Protein AF-0000000084599167 (afdb_homodimer)

InterPro domains:
  IPR000944 Transcription regulator Rrf2 [PF02082] (6-130)
  IPR000944 Transcription regulator Rrf2 [PS51197] (2-130)
  IPR000944 Transcription regulator Rrf2 [PTHR33221] (1-134)
  IPR000944 Transcription regulator Rrf2 [TIGR00738] (1-129)
  IPR030489 Transcription regulator Rrf2-type, conserved site [PS01332] (48-66)
  IPR036388 Winged helix-like DNA-binding domain superfamily [G3DSA:1.10.10.10] (1-138)
  IPR036390 Winged helix DNA-binding domain superfamily [SSF46785] (2-133)

pLDDT: mean 80.62, std 19.65, range [35.03, 98.12]

Organism: NCBI:txid1246626

Solvent-accessible surface area (backbone atoms only — not comparable to full-atom values): 15931 Å² total; per-residue (Å²): 85,51,57,52,68,68,44,49,51,45,52,49,51,51,49,52,31,55,75,42,62,92,44,67,43,40,66,66,58,52,22,64,59,67,70,44,56,62,70,60,46,50,55,45,50,50,49,38,35,74,70,54,53,28,40,80,42,82,68,95,84,31,26,35,30,57,55,58,64,40,74,74,41,44,46,29,59,54,46,65,70,59,44,72,52,63,47,48,64,50,65,42,86,80,37,68,35,42,39,49,93,56,36,40,56,59,54,49,51,49,53,13,42,50,38,22,43,54,50,29,55,74,34,27,48,38,67,47,42,68,62,39,71,56,32,49,48,29,44,46,48,46,42,48,51,54,50,69,73,93,86,50,58,52,69,66,46,49,51,46,51,52,50,52,50,52,31,53,74,40,62,91,45,69,43,41,66,67,58,52,22,64,58,69,71,44,57,61,72,60,47,50,54,45,51,50,50,38,35,75,72,55,54,28,38,79,44,81,69,96,84,30,26,33,30,56,56,57,62,40,74,74,40,44,47,28,59,54,47,64,70,60,43,72,51,63,48,47,62,51,65,41,86,80,38,69,34,43,39,47,94,56,36,41,57,58,54,50,52,49,52,13,43,49,39,21,42,56,50,30,57,75,34,27,47,39,68,46,41,67,62,38,70,56,32,50,48,28,44,46,48,46,40,48,51,55,50,68,73,96

Nearest PDB structures (foldseek):
  7b0c-assembly1_B  TM=8.783E-01  e=9.848E-09  Streptomyces coelicolor A3(2)
  4cic-assembly1_B  TM=8.647E-01  e=2.333E-07  Thermincola potens JR
  3lwf-assembly1_A  TM=8.367E-01  e=3.517E-07  Listeria innocua
  2y75-assembly1_E  TM=7.496E-01  e=1.224E-07  Bacillus subtilis
  3k69-assembly1_A-2  TM=7.276E-01  e=1.277E-06  Lactiplantibacillus plantarum

Sequence (300 aa):
MQLTIFTDTSLRTLMYLGIKENEIITLNEISTVYDVSINHLKKIAWELNKSGYIDSVNGRNGGYKLAQSPEYIQIGNIIRKYENLELVTCMKKDGFCALEPACKLKRALQEALDAYLNVLDQYTLSDLLTNQDELVEALFSDYKMKAIQHMQLTIFTDTSLRTLMYLGIKENEIITLNEISTVYDVSINHLKKIAWELNKSGYIDSVNGRNGGYKLAQSPEYIQIGNIIRKYENLELVTCMKKDGFCALEPACKLKRALQEALDAYLNVLDQYTLSDLLTNQDELVEALFSDYKMKAIQH

Radius of gyration: 23.62 Å; Cα contacts (8 Å, |Δi|>4): 418; chains: 2; bounding box: 31×70×45 Å

Foldseek 3Di:
DDFDPLLVLLLQVLLVLQLVQVAFDALVLSCLLVVHDSVSVVVSVVVCVVVQQWPWADDPRTHIHGSDHQQPAQSLVSCVVRPPPPPDPCPDDPNPPVCNVPPVVVVVSVVVVVVVSVVSRVDTSVNVCVVVVVVVCVSVVVVVVVVVVD/DDFDPLLVLLLQVLLVLQLVQVAFDALVLSCLLVVHDSVSSVVSVVVCVVVQQWDWADDPRTHIHGSDHQQPAQSLVSCVVRPPPPPDPCPDPPNPPVCNVPPVVVVVSVVVVVVVSVVSRVDTSVNVCVVVVVVVCVSVVVVVVVVVVD

Structure (mmCIF, N/CA/C/O backbone):
data_AF-0000000084599167-model_v1
#
loop_
_entity.id
_entity.type
_entity.pdbx_description
1 polymer 'HTH-type transcriptional regulator NsrR'
#
loop_
_atom_site.group_PDB
_atom_site.id
_atom_site.type_symbol
_atom_site.label_atom_id
_atom_site.label_alt_id
_atom_site.label_comp_id
_atom_site.label_asym_id
_atom_site.label_entity_id
_atom_site.label_seq_id
_atom_site.pdbx_PDB_ins_code
_atom_site.Cartn_x
_atom_site.Cartn_y
_atom_site.Cartn_z
_atom_site.occupancy
_atom_site.B_iso_or_equiv
_atom_site.auth_seq_id
_atom_site.auth_comp_id
_atom_site.auth_asym_id
_atom_site.auth_atom_id
_atom_site.pdbx_PDB_model_num
ATOM 1 N N . MET A 1 1 ? 1.032 2.287 -3.998 1 53.09 1 MET A N 1
ATOM 2 C CA . MET A 1 1 ? 0.172 2.047 -2.844 1 53.09 1 MET A CA 1
ATOM 3 C C . MET A 1 1 ? -0.509 3.336 -2.395 1 53.09 1 MET A C 1
ATOM 5 O O . MET A 1 1 ? 0.118 4.395 -2.361 1 53.09 1 MET A O 1
ATOM 9 N N . GLN A 1 2 ? -1.822 3.357 -2.588 1 66.56 2 GLN A N 1
ATOM 10 C CA . GLN A 1 2 ? -2.602 4.57 -2.361 1 66.56 2 GLN A CA 1
ATOM 11 C C . GLN A 1 2 ? -2.879 4.777 -0.875 1 66.56 2 GLN A C 1
ATOM 13 O O . GLN A 1 2 ? -3.246 3.834 -0.17 1 66.56 2 GLN A O 1
ATOM 18 N N . LEU A 1 3 ? -2.414 5.938 -0.383 1 79.69 3 LEU A N 1
ATOM 19 C CA . LEU A 1 3 ? -2.789 6.27 0.987 1 79.69 3 LEU A CA 1
ATOM 20 C C . LEU A 1 3 ? -4.301 6.402 1.12 1 79.69 3 LEU A C 1
ATOM 22 O O . LEU A 1 3 ? -4.984 6.766 0.158 1 79.69 3 LEU A O 1
ATOM 26 N N . THR A 1 4 ? -4.766 5.973 2.197 1 82.62 4 THR A N 1
ATOM 27 C CA . THR A 1 4 ? -6.16 6.289 2.479 1 82.62 4 THR A CA 1
ATOM 28 C C . THR A 1 4 ? -6.387 7.797 2.473 1 82.62 4 THR A C 1
ATOM 30 O O . THR A 1 4 ? -5.445 8.57 2.67 1 82.62 4 THR A O 1
ATOM 33 N N . ILE A 1 5 ? -7.57 8.227 2.258 1 83.81 5 ILE A N 1
ATOM 34 C CA . ILE A 1 5 ? -7.941 9.633 2.275 1 83.81 5 ILE A CA 1
ATOM 35 C C . ILE A 1 5 ? -7.609 10.242 3.637 1 83.81 5 ILE A C 1
ATOM 37 O O . ILE A 1 5 ? -7.125 11.367 3.719 1 83.81 5 ILE A O 1
ATOM 41 N N . PHE A 1 6 ? -7.82 9.469 4.652 1 88.56 6 PHE A N 1
ATOM 42 C CA . PHE A 1 6 ? -7.543 9.93 6.008 1 88.56 6 PHE A CA 1
ATOM 43 C C . PHE A 1 6 ? -6.062 10.25 6.18 1 88.56 6 PHE A C 1
ATOM 45 O O . PHE A 1 6 ? -5.707 11.32 6.68 1 88.56 6 PHE A O 1
ATOM 52 N N . THR A 1 7 ? -5.219 9.328 5.773 1 90.31 7 THR A N 1
ATOM 53 C CA . THR A 1 7 ? -3.781 9.516 5.922 1 90.31 7 THR A CA 1
ATOM 54 C C . THR A 1 7 ? -3.293 10.672 5.055 1 90.31 7 THR A C 1
ATOM 56 O O . THR A 1 7 ? -2.506 11.508 5.508 1 90.31 7 THR A O 1
ATOM 59 N N . ASP A 1 8 ? -3.773 10.734 3.867 1 86.19 8 ASP A N 1
ATOM 60 C CA . ASP A 1 8 ? -3.395 11.812 2.953 1 86.19 8 ASP A CA 1
ATOM 61 C C . ASP A 1 8 ? -3.807 13.172 3.506 1 86.19 8 ASP A C 1
ATOM 63 O O . ASP A 1 8 ? -2.994 14.094 3.561 1 86.19 8 ASP A O 1
ATOM 67 N N . THR A 1 9 ? -5.035 13.211 3.896 1 89.38 9 THR A N 1
ATOM 68 C CA . THR A 1 9 ? -5.555 14.469 4.418 1 89.38 9 THR A CA 1
ATOM 69 C C . THR A 1 9 ? -4.836 14.859 5.711 1 89.38 9 THR A C 1
ATOM 71 O O . THR A 1 9 ? -4.609 16.047 5.969 1 89.38 9 THR A O 1
ATOM 74 N N . SER A 1 10 ? -4.504 13.914 6.5 1 93.38 10 SER A N 1
ATOM 75 C CA . SER A 1 10 ? -3.746 14.18 7.719 1 93.38 10 SER A CA 1
ATOM 76 C C . SER A 1 10 ? -2.395 14.805 7.402 1 93.38 10 SER A C 1
ATOM 78 O O . SER A 1 10 ? -2.014 15.812 8.008 1 93.38 10 SER A O 1
ATOM 80 N N . LEU A 1 11 ? -1.742 14.227 6.453 1 92.06 11 LEU A N 1
ATOM 81 C CA . LEU A 1 11 ? -0.429 14.734 6.078 1 92.06 11 LEU A CA 1
ATOM 82 C C . LEU A 1 11 ? -0.541 16.141 5.48 1 92.06 11 LEU A C 1
ATOM 84 O O . LEU A 1 11 ? 0.251 17.016 5.809 1 92.06 11 LEU A O 1
ATOM 88 N N . ARG A 1 12 ? -1.474 16.344 4.707 1 87.81 12 ARG A N 1
ATOM 89 C CA . ARG A 1 12 ? -1.693 17.656 4.105 1 87.81 12 ARG A CA 1
ATOM 90 C C . ARG A 1 12 ? -2.047 18.688 5.168 1 87.81 12 ARG A C 1
ATOM 92 O O . ARG A 1 12 ? -1.618 19.844 5.082 1 87.81 12 ARG A O 1
ATOM 99 N N . THR A 1 13 ? -2.871 18.312 6.066 1 92 13 THR A N 1
ATOM 100 C CA . THR A 1 13 ? -3.213 19.188 7.18 1 92 13 THR A CA 1
ATOM 101 C C . THR A 1 13 ? -1.96 19.594 7.953 1 92 13 THR A C 1
ATOM 103 O O . THR A 1 13 ? -1.745 20.766 8.227 1 92 13 THR A O 1
ATOM 106 N N . LEU A 1 14 ? -1.153 18.656 8.25 1 94.31 14 LEU A N 1
ATOM 107 C CA . LEU A 1 14 ? 0.083 18.938 8.977 1 94.31 14 LEU A CA 1
ATOM 108 C C . LEU A 1 14 ? 1 19.828 8.156 1 94.31 14 LEU A C 1
ATOM 110 O O . LEU A 1 14 ? 1.648 20.734 8.703 1 94.31 14 LEU A O 1
ATOM 114 N N . MET A 1 15 ? 1.061 19.578 6.883 1 91.06 15 MET A N 1
ATOM 115 C CA . MET A 1 15 ? 1.881 20.406 6.004 1 91.06 15 MET A CA 1
ATOM 116 C C . MET A 1 15 ? 1.407 21.859 6.031 1 91.06 15 MET A C 1
ATOM 118 O O . MET A 1 15 ? 2.221 22.781 6.102 1 91.06 15 MET A O 1
ATOM 122 N N . TYR A 1 16 ? 0.109 22.016 5.957 1 89.25 16 TYR A N 1
ATOM 123 C CA . TYR A 1 16 ? -0.443 23.359 5.977 1 89.25 16 TYR A CA 1
ATOM 124 C C . TYR A 1 16 ? -0.104 24.062 7.285 1 89.25 16 TYR A C 1
ATOM 126 O O . TYR A 1 16 ? 0.317 25.219 7.281 1 89.25 16 TYR A O 1
ATOM 134 N N . LEU A 1 17 ? -0.297 23.375 8.344 1 93.19 17 LEU A N 1
ATOM 135 C CA . LEU A 1 17 ? 0.037 23.953 9.641 1 93.19 17 LEU A CA 1
ATOM 136 C C . LEU A 1 17 ? 1.528 24.266 9.734 1 93.19 17 LEU A C 1
ATOM 138 O O . LEU A 1 17 ? 1.927 25.234 10.375 1 93.19 17 LEU A O 1
ATOM 142 N N . GLY A 1 18 ? 2.316 23.438 9.172 1 91.88 18 GLY A N 1
ATOM 143 C CA . GLY A 1 18 ? 3.756 23.641 9.156 1 91.88 18 GLY A CA 1
ATOM 144 C C . GLY A 1 18 ? 4.172 24.875 8.359 1 91.88 18 GLY A C 1
ATOM 145 O O . GLY A 1 18 ? 5.125 25.562 8.734 1 91.88 18 GLY A O 1
ATOM 146 N N . ILE A 1 19 ? 3.555 25.078 7.27 1 86.56 19 ILE A N 1
ATOM 147 C CA . ILE A 1 19 ? 3.82 26.25 6.441 1 86.56 19 ILE A CA 1
ATOM 148 C C . ILE A 1 19 ? 3.473 27.516 7.215 1 86.56 19 ILE A C 1
ATOM 150 O O . ILE A 1 19 ? 4.195 28.516 7.141 1 86.56 19 ILE A O 1
ATOM 154 N N . LYS A 1 20 ? 2.336 27.406 8.016 1 87.31 20 LYS A N 1
ATOM 155 C CA . LYS A 1 20 ? 1.855 28.547 8.797 1 87.31 20 LYS A CA 1
ATOM 156 C C . LYS A 1 20 ? 2.234 28.391 10.266 1 87.31 20 LYS A C 1
ATOM 158 O O . LYS A 1 20 ? 1.396 28.578 11.156 1 87.31 20 LYS A O 1
ATOM 163 N N . GLU A 1 21 ? 3.422 28.016 10.594 1 84.31 21 GLU A N 1
ATOM 164 C CA . GLU A 1 21 ? 3.883 27.609 11.914 1 84.31 21 GLU A CA 1
ATOM 165 C C . GLU A 1 21 ? 3.605 28.703 12.953 1 84.31 21 GLU A C 1
ATOM 167 O O . GLU A 1 21 ? 3.383 28.406 14.125 1 84.31 21 GLU A O 1
ATOM 172 N N . ASN A 1 22 ? 3.486 29.969 12.672 1 85.31 22 ASN A N 1
ATOM 173 C CA . ASN A 1 22 ? 3.307 31.031 13.648 1 85.31 22 ASN A CA 1
ATOM 174 C C . ASN A 1 22 ? 1.866 31.547 13.68 1 85.31 22 ASN A C 1
ATOM 176 O O . ASN A 1 22 ? 1.582 32.594 14.242 1 85.31 22 ASN A O 1
ATOM 180 N N . GLU A 1 23 ? 0.987 30.75 13.141 1 91.81 23 GLU A N 1
ATOM 181 C CA . GLU A 1 23 ? -0.415 31.141 13.086 1 91.81 23 GLU A CA 1
ATOM 182 C C . GLU A 1 23 ? -1.328 30.047 13.625 1 91.81 23 GLU A C 1
ATOM 184 O O . GLU A 1 23 ? -0.936 28.875 13.68 1 91.81 23 GLU A O 1
ATOM 189 N N . ILE A 1 24 ? -2.426 30.484 14.141 1 95.94 24 ILE A N 1
ATOM 190 C CA . ILE A 1 24 ? -3.516 29.578 14.484 1 95.94 24 ILE A CA 1
ATOM 191 C C . ILE A 1 24 ? -4.457 29.422 13.297 1 95.94 24 ILE A C 1
ATOM 193 O O . ILE A 1 24 ? -4.984 30.406 12.773 1 95.94 24 ILE A O 1
ATOM 197 N N . ILE A 1 25 ? -4.625 28.172 12.844 1 95.12 25 ILE A N 1
ATOM 198 C CA . ILE A 1 25 ? -5.359 27.938 11.602 1 95.12 25 ILE A CA 1
ATOM 199 C C . ILE A 1 25 ? -6.691 27.25 11.914 1 95.12 25 ILE A C 1
ATOM 201 O O . ILE A 1 25 ? -6.746 26.328 12.719 1 95.12 25 ILE A O 1
ATOM 205 N N . THR A 1 26 ? -7.695 27.797 11.266 1 95.44 26 THR A N 1
ATOM 206 C CA . THR A 1 26 ? -9.016 27.219 11.469 1 95.44 26 THR A CA 1
ATOM 207 C C . THR A 1 26 ? -9.242 26.062 10.508 1 95.44 26 THR A C 1
ATOM 209 O O . THR A 1 26 ? -8.648 26.016 9.422 1 95.44 26 THR A O 1
ATOM 212 N N . LEU A 1 27 ? -10.117 25.094 10.922 1 94.69 27 LEU A N 1
ATOM 213 C CA . LEU A 1 27 ? -10.461 23.969 10.055 1 94.69 27 LEU A CA 1
ATOM 214 C C . LEU A 1 27 ? -11.109 24.469 8.758 1 94.69 27 LEU A C 1
ATOM 216 O O . LEU A 1 27 ? -10.922 23.875 7.699 1 94.69 27 LEU A O 1
ATOM 220 N N . ASN A 1 28 ? -11.844 25.594 8.859 1 93.25 28 ASN A N 1
ATOM 221 C CA . ASN A 1 28 ? -12.477 26.172 7.676 1 93.25 28 ASN A CA 1
ATOM 222 C C . ASN A 1 28 ? -11.445 26.578 6.625 1 93.25 28 ASN A C 1
ATOM 224 O O . ASN A 1 28 ? -11.664 26.375 5.43 1 93.25 28 ASN A O 1
ATOM 228 N N . GLU A 1 29 ? -10.375 27.156 7.074 1 90.44 29 GLU A N 1
ATOM 229 C CA . GLU A 1 29 ? -9.305 27.547 6.16 1 90.44 29 GLU A CA 1
ATOM 230 C C . GLU A 1 29 ? -8.734 26.328 5.438 1 90.44 29 GLU A C 1
ATOM 232 O O . GLU A 1 29 ? -8.57 26.344 4.215 1 90.44 29 GLU A O 1
ATOM 237 N N . ILE A 1 30 ? -8.484 25.281 6.148 1 89.62 30 ILE A N 1
ATOM 238 C CA . ILE A 1 30 ? -7.918 24.062 5.578 1 89.62 30 ILE A CA 1
ATOM 239 C C . ILE A 1 30 ? -8.922 23.422 4.621 1 89.62 30 ILE A C 1
ATOM 241 O O . ILE A 1 30 ? -8.555 22.984 3.531 1 89.62 30 ILE A O 1
ATOM 245 N N . SER A 1 31 ? -10.164 23.359 5.023 1 90.56 31 SER A N 1
ATOM 246 C CA . SER A 1 31 ? -11.234 22.797 4.203 1 90.56 31 SER A CA 1
ATOM 247 C C . SER A 1 31 ? -11.32 23.5 2.852 1 90.56 31 SER A C 1
ATOM 249 O O . SER A 1 31 ? -11.5 22.859 1.818 1 90.56 31 SER A O 1
ATOM 251 N N . THR A 1 32 ? -11.195 24.781 2.855 1 85.38 32 THR A N 1
ATOM 252 C CA . THR A 1 32 ? -11.289 25.594 1.65 1 85.38 32 THR A CA 1
ATOM 253 C C . THR A 1 32 ? -10.086 25.359 0.745 1 85.38 32 THR A C 1
ATOM 255 O O . THR A 1 32 ? -10.234 25.219 -0.47 1 85.38 32 THR A O 1
ATOM 258 N N . VAL A 1 33 ? -8.93 25.281 1.331 1 80.69 33 VAL A N 1
ATOM 259 C CA . VAL A 1 33 ? -7.695 25.172 0.564 1 80.69 33 VAL A CA 1
ATOM 260 C C . VAL A 1 33 ? -7.629 23.797 -0.101 1 80.69 33 VAL A C 1
ATOM 262 O O . VAL A 1 33 ? -7.266 23.688 -1.274 1 80.69 33 VAL A O 1
ATOM 265 N N . TYR A 1 34 ? -8.039 22.719 0.648 1 79.5 34 TYR A N 1
ATOM 266 C CA . TYR A 1 34 ? -7.852 21.359 0.136 1 79.5 34 TYR A CA 1
ATOM 267 C C . TYR A 1 34 ? -9.172 20.781 -0.346 1 79.5 34 TYR A C 1
ATOM 269 O O . TYR A 1 34 ? -9.211 19.656 -0.851 1 79.5 34 TYR A O 1
ATOM 277 N N . ASP A 1 35 ? -10.195 21.453 -0.286 1 83.25 35 ASP A N 1
ATOM 278 C CA . ASP A 1 35 ? -11.508 21.016 -0.736 1 83.25 35 ASP A CA 1
ATOM 279 C C . ASP A 1 35 ? -11.922 19.703 -0.067 1 83.25 35 ASP A C 1
ATOM 281 O O . ASP A 1 35 ? -12.258 18.734 -0.748 1 83.25 35 ASP A O 1
ATOM 285 N N . VAL A 1 36 ? -11.828 19.703 1.213 1 86 36 VAL A N 1
ATOM 286 C CA . VAL A 1 36 ? -12.219 18.578 2.057 1 86 36 VAL A CA 1
ATOM 287 C C . VAL A 1 36 ? -13.344 19 3 1 86 36 VAL A C 1
ATOM 289 O O . VAL A 1 36 ? -13.383 20.156 3.438 1 86 36 VAL A O 1
ATOM 292 N N . SER A 1 37 ? -14.211 18.094 3.246 1 91.38 37 SER A N 1
ATOM 293 C CA . SER A 1 37 ? -15.344 18.422 4.102 1 91.38 37 SER A CA 1
ATOM 294 C C . SER A 1 37 ? -14.891 18.75 5.523 1 91.38 37 SER A C 1
ATOM 296 O O . SER A 1 37 ? -13.969 18.109 6.043 1 91.38 37 SER A O 1
ATOM 298 N N . ILE A 1 38 ? -15.625 19.734 6.098 1 94.12 38 ILE A N 1
ATOM 299 C CA . ILE A 1 38 ? -15.32 20.141 7.465 1 94.12 38 ILE A CA 1
ATOM 300 C C . ILE A 1 38 ? -15.523 18.953 8.414 1 94.12 38 ILE A C 1
ATOM 302 O O . ILE A 1 38 ? -14.781 18.812 9.391 1 94.12 38 ILE A O 1
ATOM 306 N N . ASN A 1 39 ? -16.5 18.109 8.164 1 94.75 39 ASN A N 1
ATOM 307 C CA . ASN A 1 39 ? -16.766 16.953 9.008 1 94.75 39 ASN A CA 1
ATOM 308 C C . ASN A 1 39 ? -15.594 15.969 8.992 1 94.75 39 ASN A C 1
ATOM 310 O O . ASN A 1 39 ? -15.195 15.453 10.039 1 94.75 39 ASN A O 1
ATOM 314 N N . HIS A 1 40 ? -15.078 15.758 7.848 1 93.44 40 HIS A N 1
ATOM 315 C CA . HIS A 1 40 ? -13.914 14.891 7.738 1 93.44 40 HIS A CA 1
ATOM 316 C C . HIS A 1 40 ? -12.711 15.492 8.453 1 93.44 40 HIS A C 1
ATOM 318 O O . HIS A 1 40 ? -11.977 14.781 9.148 1 93.44 40 HIS A O 1
ATOM 324 N N . LEU A 1 41 ? -12.516 16.781 8.305 1 95.81 41 LEU A N 1
ATOM 325 C CA . LEU A 1 41 ? -11.375 17.453 8.922 1 95.81 41 LEU A CA 1
ATOM 326 C C . LEU A 1 41 ? -11.492 17.438 10.445 1 95.81 41 LEU A C 1
ATOM 328 O O . LEU A 1 41 ? -10.484 17.359 11.148 1 95.81 41 LEU A O 1
ATOM 332 N N . LYS A 1 42 ? -12.727 17.531 10.945 1 97.06 42 LYS A N 1
ATOM 333 C CA . LYS A 1 42 ? -12.93 17.469 12.391 1 97.06 42 LYS A CA 1
ATOM 334 C C . LYS A 1 42 ? -12.383 16.172 12.969 1 97.06 42 LYS A C 1
ATOM 336 O O . LYS A 1 42 ? -11.703 16.172 13.992 1 97.06 42 LYS A O 1
ATOM 341 N N . LYS A 1 43 ? -12.633 15.055 12.312 1 96.75 43 LYS A N 1
ATOM 342 C CA . LYS A 1 43 ? -12.141 13.742 12.742 1 96.75 43 LYS A CA 1
ATOM 343 C C . LYS A 1 43 ? -10.617 13.688 12.688 1 96.75 43 LYS A C 1
ATOM 345 O O . LYS A 1 43 ? -9.969 13.188 13.609 1 96.75 43 LYS A O 1
ATOM 350 N N . ILE A 1 44 ? -10.133 14.195 11.68 1 96.75 44 ILE A N 1
ATOM 351 C CA . ILE A 1 44 ? -8.688 14.203 11.477 1 96.75 44 ILE A CA 1
ATOM 352 C C . ILE A 1 44 ? -8.016 15.062 12.555 1 96.75 44 ILE A C 1
ATOM 354 O O . ILE A 1 44 ? -7.031 14.641 13.164 1 96.75 44 ILE A O 1
ATOM 358 N N . ALA A 1 45 ? -8.555 16.281 12.719 1 97.62 45 ALA A N 1
ATOM 359 C CA . ALA A 1 45 ? -8.008 17.188 13.719 1 97.62 45 ALA A CA 1
ATOM 360 C C . ALA A 1 45 ? -8.062 16.578 15.109 1 97.62 45 ALA A C 1
ATOM 362 O O . ALA A 1 45 ? -7.117 16.719 15.898 1 97.62 45 ALA A O 1
ATOM 363 N N . TRP A 1 46 ? -9.164 15.977 15.391 1 97.62 46 TRP A N 1
ATOM 364 C CA . TRP A 1 46 ? -9.297 15.305 16.672 1 97.62 46 TRP A CA 1
ATOM 365 C C . TRP A 1 46 ? -8.203 14.258 16.859 1 97.62 46 TRP A C 1
ATOM 367 O O . TRP A 1 46 ? -7.52 14.242 17.891 1 97.62 46 TRP A O 1
ATOM 377 N N . GLU A 1 47 ? -8 13.422 15.875 1 97.81 47 GLU A N 1
ATOM 378 C CA . GLU A 1 47 ? -7.012 12.352 15.938 1 97.81 47 GLU A CA 1
ATOM 379 C C . GLU A 1 47 ? -5.598 12.914 16.047 1 97.81 47 GLU A C 1
ATOM 381 O O . GLU A 1 47 ? -4.785 12.438 16.828 1 97.81 47 GLU A O 1
ATOM 386 N N . LEU A 1 48 ? -5.258 13.898 15.195 1 98.06 48 LEU A N 1
ATOM 387 C CA . LEU A 1 48 ? -3.938 14.516 15.203 1 98.06 48 LEU A CA 1
ATOM 388 C C . LEU A 1 48 ? -3.648 15.164 16.562 1 98.06 48 LEU A C 1
ATOM 390 O O . LEU A 1 48 ? -2.516 15.117 17.047 1 98.06 48 LEU A O 1
ATOM 394 N N . ASN A 1 49 ? -4.711 15.82 17.109 1 98.12 49 ASN A N 1
ATOM 395 C CA . ASN A 1 49 ? -4.574 16.422 18.422 1 98.12 49 ASN A CA 1
ATOM 396 C C . ASN A 1 49 ? -4.359 15.375 19.5 1 98.12 49 ASN A C 1
ATOM 398 O O . ASN A 1 49 ? -3.457 15.508 20.344 1 98.12 49 ASN A O 1
ATOM 402 N N . LYS A 1 50 ? -5.129 14.336 19.469 1 97.5 50 LYS A N 1
ATOM 403 C CA . LYS A 1 50 ? -5.008 13.234 20.422 1 97.5 50 LYS A CA 1
ATOM 404 C C . LYS A 1 50 ? -3.625 12.594 20.359 1 97.5 50 LYS A C 1
ATOM 406 O O . LYS A 1 50 ? -3.07 12.188 21.375 1 97.5 50 LYS A O 1
ATOM 411 N N . SER A 1 51 ? -3.078 12.57 19.203 1 97 51 SER A N 1
ATOM 412 C CA . SER A 1 51 ? -1.795 11.914 18.969 1 97 51 SER A CA 1
ATOM 413 C C . SER A 1 51 ? -0.631 12.852 19.266 1 97 51 SER A C 1
ATOM 415 O O . SER A 1 51 ? 0.532 12.461 19.172 1 97 51 SER A O 1
ATOM 417 N N . GLY A 1 52 ? -0.933 14.102 19.516 1 97.25 52 GLY A N 1
ATOM 418 C CA . GLY A 1 52 ? 0.079 15.055 19.953 1 97.25 52 GLY A CA 1
ATOM 419 C C . GLY A 1 52 ? 0.793 15.734 18.797 1 97.25 52 GLY A C 1
ATOM 420 O O . GLY A 1 52 ? 1.878 16.297 18.984 1 97.25 52 GLY A O 1
ATOM 421 N N . TYR A 1 53 ? 0.229 15.688 17.609 1 97.88 53 TYR A N 1
ATOM 422 C CA . TYR A 1 53 ? 0.86 16.328 16.469 1 97.88 53 TYR A CA 1
ATOM 423 C C . TYR A 1 53 ? 0.443 17.781 16.344 1 97.88 53 TYR A C 1
ATOM 425 O O . TYR A 1 53 ? 1.187 18.609 15.812 1 97.88 53 TYR A O 1
ATOM 433 N N . ILE A 1 54 ? -0.768 18.094 16.859 1 98.12 54 ILE A N 1
ATOM 434 C CA . ILE A 1 54 ? -1.251 19.469 16.797 1 98.12 54 ILE A CA 1
ATOM 435 C C . ILE A 1 54 ? -1.866 19.844 18.141 1 98.12 54 ILE A C 1
ATOM 437 O O . ILE A 1 54 ? -2.215 18.969 18.953 1 98.12 54 ILE A O 1
ATOM 441 N N . ASP A 1 55 ? -1.94 21.094 18.359 1 97.69 55 ASP A N 1
ATOM 442 C CA . ASP A 1 55 ? -2.602 21.641 19.547 1 97.69 55 ASP A CA 1
ATOM 443 C C . ASP A 1 55 ? -3.863 22.406 19.156 1 97.69 55 ASP A C 1
ATOM 445 O O . ASP A 1 55 ? -3.879 23.125 18.141 1 97.69 55 ASP A O 1
ATOM 449 N N . SER A 1 56 ? -4.832 22.297 19.984 1 96.69 56 SER A N 1
ATOM 450 C CA . SER A 1 56 ? -6.062 23.062 19.812 1 96.69 56 SER A CA 1
ATOM 451 C C . SER A 1 56 ? -6.059 24.312 20.656 1 96.69 56 SER A C 1
ATOM 453 O O . SER A 1 56 ? -5.633 24.281 21.812 1 96.69 56 SER A O 1
ATOM 455 N N . VAL A 1 57 ? -6.375 25.438 20.094 1 95.25 57 VAL A N 1
ATOM 456 C CA . VAL A 1 57 ? -6.547 26.703 20.797 1 95.25 57 VAL A CA 1
ATOM 457 C C . VAL A 1 57 ? -8.031 27.062 20.859 1 95.25 57 VAL A C 1
ATOM 459 O O . VAL A 1 57 ? -8.703 27.109 19.828 1 95.25 57 VAL A O 1
ATOM 462 N N . ASN A 1 58 ? -8.477 27.203 22.047 1 92.25 58 ASN A N 1
ATOM 463 C CA . ASN A 1 58 ? -9.883 27.5 22.25 1 92.25 58 ASN A CA 1
ATOM 464 C C . ASN A 1 58 ? -10.148 29 22.172 1 92.25 58 ASN A C 1
ATOM 466 O O . ASN A 1 58 ? -9.219 29.812 22.219 1 92.25 58 ASN A O 1
ATOM 470 N N . GLY A 1 59 ? -11.414 29.5 22.016 1 87.69 59 GLY A N 1
ATOM 471 C CA . GLY A 1 59 ? -11.82 30.891 22 1 87.69 59 GLY A CA 1
ATOM 472 C C . GLY A 1 59 ? -12.312 31.344 20.641 1 87.69 59 GLY A C 1
ATOM 473 O O . GLY A 1 59 ? -12.32 30.562 19.672 1 87.69 59 GLY A O 1
ATOM 474 N N . ARG A 1 60 ? -12.68 32.562 20.422 1 86.69 60 ARG A N 1
ATOM 475 C CA . ARG A 1 60 ? -13.242 33.156 19.203 1 86.69 60 ARG A CA 1
ATOM 476 C C . ARG A 1 60 ? -12.242 33.094 18.062 1 86.69 60 ARG A C 1
ATOM 478 O O . ARG A 1 60 ? -12.617 32.906 16.906 1 86.69 60 ARG A O 1
ATOM 485 N N . ASN A 1 61 ? -10.945 33.281 18.438 1 87.69 61 ASN A N 1
ATOM 486 C CA . ASN A 1 61 ? -9.891 33.188 17.422 1 87.69 61 ASN A CA 1
ATOM 487 C C . ASN A 1 61 ? -9.125 31.875 17.516 1 87.69 61 ASN A C 1
ATOM 489 O O . ASN A 1 61 ? -7.906 31.859 17.312 1 87.69 61 ASN A O 1
ATOM 493 N N . GLY A 1 62 ? -9.93 30.922 17.922 1 92.38 62 GLY A N 1
ATOM 494 C CA . GLY A 1 62 ? -9.281 29.625 18.141 1 92.38 62 GLY A CA 1
ATOM 495 C C . GLY A 1 62 ? -9.031 28.875 16.844 1 92.38 62 GLY A C 1
ATOM 496 O O . GLY A 1 62 ? -9.336 29.375 15.758 1 92.38 62 GLY A O 1
ATOM 497 N N . GLY A 1 63 ? -8.266 27.734 16.938 1 96.88 63 GLY A N 1
ATOM 498 C CA . GLY A 1 63 ? -7.824 26.891 15.828 1 96.88 63 GLY A CA 1
ATOM 499 C C . GLY A 1 63 ? -6.754 25.891 16.219 1 96.88 63 GLY A C 1
ATOM 500 O O . GLY A 1 63 ? -6.82 25.297 17.297 1 96.88 63 GLY A O 1
ATOM 501 N N . TYR A 1 64 ? -5.957 25.641 15.234 1 97.56 64 TYR A N 1
ATOM 502 C CA . TYR A 1 64 ? -4.961 24.594 15.453 1 97.56 64 TYR A CA 1
ATOM 503 C C . TYR A 1 64 ? -3.572 25.062 15.047 1 97.56 64 TYR A C 1
ATOM 505 O O . TYR A 1 64 ? -3.436 25.922 14.172 1 97.56 64 TYR A O 1
ATOM 513 N N . LYS A 1 65 ? -2.602 24.578 15.695 1 97.31 65 LYS A N 1
ATOM 514 C CA . LYS A 1 65 ? -1.194 24.766 15.352 1 97.31 65 LYS A CA 1
ATOM 515 C C . LYS A 1 65 ? -0.395 23.484 15.594 1 97.31 65 LYS A C 1
ATOM 517 O O . LYS A 1 65 ? -0.866 22.562 16.266 1 97.31 65 LYS A O 1
ATOM 522 N N . LEU A 1 66 ? 0.744 23.391 15 1 97.5 66 LEU A N 1
ATOM 523 C CA . LEU A 1 66 ? 1.592 22.234 15.258 1 97.5 66 LEU A CA 1
ATOM 524 C C . LEU A 1 66 ? 1.975 22.172 16.734 1 97.5 66 LEU A C 1
ATOM 526 O O . LEU A 1 66 ? 2.264 23.188 17.359 1 97.5 66 LEU A O 1
ATOM 530 N N . ALA A 1 67 ? 2.018 21 17.312 1 97.38 67 ALA A N 1
ATOM 531 C CA . ALA A 1 67 ? 2.375 20.797 18.719 1 97.38 67 ALA A CA 1
ATOM 532 C C . ALA A 1 67 ? 3.891 20.734 18.891 1 97.38 67 ALA A C 1
ATOM 534 O O . ALA A 1 67 ? 4.398 20.875 20.016 1 97.38 67 ALA A O 1
ATOM 535 N N . GLN A 1 68 ? 4.633 20.516 17.859 1 95.94 68 GLN A N 1
ATOM 536 C CA . GLN A 1 68 ? 6.09 20.438 17.844 1 95.94 68 GLN A CA 1
ATOM 537 C C . GLN A 1 68 ? 6.652 20.938 16.516 1 95.94 68 GLN A C 1
ATOM 539 O O . GLN A 1 68 ? 5.918 21.094 15.547 1 95.94 68 GLN A O 1
ATOM 544 N N . SER A 1 69 ? 7.918 21.25 16.516 1 95.81 69 SER A N 1
ATOM 545 C CA . SER A 1 69 ? 8.555 21.719 15.289 1 95.81 69 SER A CA 1
ATOM 546 C C . SER A 1 69 ? 8.469 20.672 14.188 1 95.81 69 SER A C 1
ATOM 548 O O . SER A 1 69 ? 8.602 19.469 14.453 1 95.81 69 SER A O 1
ATOM 550 N N . PRO A 1 70 ? 8.32 21.094 12.914 1 95.56 70 PRO A N 1
ATOM 551 C CA . PRO A 1 70 ? 8.164 20.172 11.789 1 95.56 70 PRO A CA 1
ATOM 552 C C . PRO A 1 70 ? 9.32 19.172 11.672 1 95.56 70 PRO A C 1
ATOM 554 O O . PRO A 1 70 ? 9.141 18.078 11.156 1 95.56 70 PRO A O 1
ATOM 557 N N . GLU A 1 71 ? 10.523 19.531 12.109 1 95.5 71 GLU A N 1
ATOM 558 C CA . GLU A 1 71 ? 11.711 18.703 11.969 1 95.5 71 GLU A CA 1
ATOM 559 C C . GLU A 1 71 ? 11.609 17.453 12.844 1 95.5 71 GLU A C 1
ATOM 561 O O . GLU A 1 71 ? 12.32 16.469 12.617 1 95.5 71 GLU A O 1
ATOM 566 N N . TYR A 1 72 ? 10.703 17.484 13.828 1 96.56 72 TYR A N 1
ATOM 567 C CA . TYR A 1 72 ? 10.586 16.375 14.758 1 96.56 72 TYR A CA 1
ATOM 568 C C . TYR A 1 72 ? 9.422 15.469 14.391 1 96.56 72 TYR A C 1
ATOM 570 O O . TYR A 1 72 ? 9.18 14.453 15.047 1 96.56 72 TYR A O 1
ATOM 578 N N . ILE A 1 73 ? 8.617 15.805 13.422 1 96.62 73 ILE A N 1
ATOM 579 C CA . ILE A 1 73 ? 7.492 15.008 12.961 1 96.62 73 ILE A CA 1
ATOM 580 C C . ILE A 1 73 ? 7.938 14.102 11.812 1 96.62 73 ILE A C 1
ATOM 582 O O . ILE A 1 73 ? 8.102 14.562 10.68 1 96.62 73 ILE A O 1
ATOM 586 N N . GLN A 1 74 ? 8.094 12.836 12.102 1 96.94 74 GLN A N 1
ATOM 587 C CA . GLN A 1 74 ? 8.531 11.859 11.109 1 96.94 74 GLN A CA 1
ATOM 588 C C . GLN A 1 74 ? 7.359 11.336 10.289 1 96.94 74 GLN A C 1
ATOM 590 O O . GLN A 1 74 ? 6.367 10.859 10.844 1 96.94 74 GLN A O 1
ATOM 595 N N . ILE A 1 75 ? 7.477 11.352 9.008 1 96 75 ILE A N 1
ATOM 596 C CA . ILE A 1 75 ? 6.41 10.969 8.094 1 96 75 ILE A CA 1
ATOM 597 C C . ILE A 1 75 ? 6.113 9.477 8.242 1 96 75 ILE A C 1
ATOM 599 O O . ILE A 1 75 ? 4.949 9.062 8.219 1 96 75 ILE A O 1
ATOM 603 N N . GLY A 1 76 ? 7.211 8.68 8.43 1 95.81 76 GLY A N 1
ATOM 604 C CA . GLY A 1 76 ? 7.02 7.25 8.625 1 95.81 76 GLY A CA 1
ATOM 605 C C . GLY A 1 76 ? 6.121 6.918 9.797 1 95.81 76 GLY A C 1
ATOM 606 O O . GLY A 1 76 ? 5.332 5.973 9.734 1 95.81 76 GLY A O 1
ATOM 607 N N . ASN A 1 77 ? 6.227 7.684 10.867 1 96.06 77 ASN A N 1
ATOM 608 C CA . ASN A 1 77 ? 5.398 7.473 12.047 1 96.06 77 ASN A CA 1
ATOM 609 C C . ASN A 1 77 ? 3.924 7.738 11.75 1 96.06 77 ASN A C 1
ATOM 611 O O . ASN A 1 77 ? 3.049 7.02 12.234 1 96.06 77 ASN A O 1
ATOM 615 N N . ILE A 1 78 ? 3.645 8.734 10.977 1 95.12 78 ILE A N 1
ATOM 616 C CA . ILE A 1 78 ? 2.273 9.086 10.617 1 95.12 78 ILE A CA 1
ATOM 617 C C . ILE A 1 78 ? 1.666 7.977 9.758 1 95.12 78 ILE A C 1
ATOM 619 O O . ILE A 1 78 ? 0.523 7.566 9.977 1 95.12 78 ILE A O 1
ATOM 623 N N . ILE A 1 79 ? 2.43 7.469 8.82 1 93.06 79 ILE A N 1
ATOM 624 C CA . ILE A 1 79 ? 1.96 6.406 7.938 1 93.06 79 ILE A CA 1
ATOM 625 C C . ILE A 1 79 ? 1.682 5.145 8.75 1 93.06 79 ILE A C 1
ATOM 627 O O . ILE A 1 79 ? 0.63 4.52 8.602 1 93.06 79 ILE A O 1
ATOM 631 N N . ARG A 1 80 ? 2.602 4.77 9.617 1 92.62 80 ARG A N 1
ATOM 632 C CA . ARG A 1 80 ? 2.422 3.578 10.445 1 92.62 80 ARG A CA 1
ATOM 633 C C . ARG A 1 80 ? 1.186 3.705 11.328 1 92.62 80 ARG A C 1
ATOM 635 O O . ARG A 1 80 ? 0.49 2.719 11.578 1 92.62 80 ARG A O 1
ATOM 642 N N . LYS A 1 81 ? 0.946 4.84 11.734 1 93.19 81 LYS A N 1
ATOM 643 C CA . LYS A 1 81 ? -0.141 5.066 12.68 1 93.19 81 LYS A CA 1
ATOM 644 C C . LYS A 1 81 ? -1.496 5.043 11.977 1 93.19 81 LYS A C 1
ATOM 646 O O . LYS A 1 81 ? -2.477 4.535 12.523 1 93.19 81 LYS A O 1
ATOM 651 N N . TYR A 1 82 ? -1.573 5.555 10.797 1 90.81 82 TYR A N 1
ATOM 652 C CA . TYR A 1 82 ? -2.893 5.816 10.234 1 90.81 82 TYR A CA 1
ATOM 653 C C . TYR A 1 82 ? -3.186 4.875 9.07 1 90.81 82 TYR A C 1
ATOM 655 O O . TYR A 1 82 ? -4.336 4.734 8.648 1 90.81 82 TYR A O 1
ATOM 663 N N . GLU A 1 83 ? -2.178 4.312 8.477 1 86.44 83 GLU A N 1
ATOM 664 C CA . GLU A 1 83 ? -2.418 3.387 7.375 1 86.44 83 GLU A CA 1
ATOM 665 C C . GLU A 1 83 ? -2.586 1.957 7.883 1 86.44 83 GLU A C 1
ATOM 667 O O . GLU A 1 83 ? -1.916 1.547 8.836 1 86.44 83 GLU A O 1
ATOM 672 N N . ASN A 1 84 ? -3.568 1.324 7.387 1 76.31 84 ASN A N 1
ATOM 673 C CA . ASN A 1 84 ? -3.658 -0.11 7.637 1 76.31 84 ASN A CA 1
ATOM 674 C C . ASN A 1 84 ? -2.59 -0.882 6.867 1 76.31 84 ASN A C 1
ATOM 676 O O . ASN A 1 84 ? -2.76 -1.171 5.68 1 76.31 84 ASN A O 1
ATOM 680 N N . LEU A 1 85 ? -1.515 -1.054 7.551 1 69.94 85 LEU A N 1
ATOM 681 C CA . LEU A 1 85 ? -0.363 -1.67 6.902 1 69.94 85 LEU A CA 1
ATOM 682 C C . LEU A 1 85 ? -0.423 -3.189 7.016 1 69.94 85 LEU A C 1
ATOM 684 O O . LEU A 1 85 ? 0.536 -3.881 6.664 1 69.94 85 LEU A O 1
ATOM 688 N N . GLU A 1 86 ? -1.507 -3.648 7.672 1 62.28 86 GLU A N 1
ATOM 689 C CA . GLU A 1 86 ? -1.593 -5.102 7.77 1 62.28 86 GLU A CA 1
ATOM 690 C C . GLU A 1 86 ? -1.631 -5.75 6.391 1 62.28 86 GLU A C 1
ATOM 692 O O . GLU A 1 86 ? -2.391 -5.32 5.52 1 62.28 86 GLU A O 1
ATOM 697 N N . LEU A 1 87 ? -0.495 -6.23 6.082 1 56.16 87 LEU A N 1
ATOM 698 C CA . LEU A 1 87 ? -0.34 -6.965 4.828 1 56.16 87 LEU A CA 1
ATOM 699 C C . LEU A 1 87 ? -1.455 -7.992 4.66 1 56.16 87 LEU A C 1
ATOM 701 O O . LEU A 1 87 ? -2.186 -8.281 5.609 1 56.16 87 LEU A O 1
ATOM 705 N N . VAL A 1 88 ? -1.446 -8.797 3.602 1 49.56 88 VAL A N 1
ATOM 706 C CA . VAL A 1 88 ? -2.344 -9.797 3.037 1 49.56 88 VAL A CA 1
ATOM 707 C C . VAL A 1 88 ? -2.979 -10.617 4.16 1 49.56 88 VAL A C 1
ATOM 709 O O . VAL A 1 88 ? -2.396 -10.766 5.234 1 49.56 88 VAL A O 1
ATOM 712 N N . THR A 1 89 ? -4.355 -10.594 4.066 1 48.47 89 THR A N 1
ATOM 713 C CA . THR A 1 89 ? -5.242 -11.492 4.805 1 48.47 89 THR A CA 1
ATOM 714 C C . THR A 1 89 ? -4.484 -12.727 5.289 1 48.47 89 THR A C 1
ATOM 716 O O . THR A 1 89 ? -5.031 -13.547 6.027 1 48.47 89 THR A O 1
ATOM 719 N N . CYS A 1 90 ? -3.484 -13.047 4.57 1 47.34 90 CYS A N 1
ATOM 720 C CA . CYS A 1 90 ? -2.92 -14.289 5.09 1 47.34 90 CYS A CA 1
ATOM 721 C C . CYS A 1 90 ? -2.562 -14.148 6.566 1 47.34 90 CYS A C 1
ATOM 723 O O . CYS A 1 90 ? -2.432 -15.148 7.273 1 47.34 90 CYS A O 1
ATOM 725 N N . MET A 1 91 ? -2.332 -12.891 6.953 1 42.28 91 MET A N 1
ATOM 726 C CA . MET A 1 91 ? -1.883 -12.734 8.336 1 42.28 91 MET A CA 1
ATOM 727 C C . MET A 1 91 ? -3.072 -12.641 9.281 1 42.28 91 MET A C 1
ATOM 729 O O . MET A 1 91 ? -2.895 -12.484 10.492 1 42.28 91 MET A O 1
ATOM 733 N N . LYS A 1 92 ? -4.102 -12.367 8.719 1 43.41 92 LYS A N 1
ATOM 734 C CA . LYS A 1 92 ? -5.098 -12.312 9.789 1 43.41 92 LYS A CA 1
ATOM 735 C C . LYS A 1 92 ? -5.156 -13.641 10.547 1 43.41 92 LYS A C 1
ATOM 737 O O . LYS A 1 92 ? -4.859 -14.695 9.984 1 43.41 92 LYS A O 1
ATOM 742 N N . LYS A 1 93 ? -5.445 -13.539 11.68 1 42.69 93 LYS A N 1
ATOM 743 C CA . LYS A 1 93 ? -5.543 -14.625 12.656 1 42.69 93 LYS A CA 1
ATOM 744 C C . LYS A 1 93 ? -6.152 -15.875 12.023 1 42.69 93 LYS A C 1
ATOM 746 O O . LYS A 1 93 ? -5.715 -17 12.297 1 42.69 93 LYS A O 1
ATOM 751 N N . ASP A 1 94 ? -7.371 -15.656 11.695 1 40.66 94 ASP A N 1
ATOM 752 C CA . ASP A 1 94 ? -8.133 -16.828 11.266 1 40.66 94 ASP A CA 1
ATOM 753 C C . ASP A 1 94 ? -7.84 -17.172 9.812 1 40.66 94 ASP A C 1
ATOM 755 O O . ASP A 1 94 ? -8.445 -18.094 9.258 1 40.66 94 ASP A O 1
ATOM 759 N N . GLY A 1 95 ? -7.32 -16.312 9.148 1 42.5 95 GLY A N 1
ATOM 760 C CA . GLY A 1 95 ? -7.141 -16.641 7.742 1 42.5 95 GLY A CA 1
ATOM 761 C C . GLY A 1 95 ? -6.008 -17.609 7.496 1 42.5 95 GLY A C 1
ATOM 762 O O . GLY A 1 95 ? -4.832 -17.25 7.59 1 42.5 95 GLY A O 1
ATOM 763 N N . PHE A 1 96 ? -6.234 -18.688 7.852 1 41.75 96 PHE A N 1
ATOM 764 C CA . PHE A 1 96 ? -5.398 -19.844 7.582 1 41.75 96 PHE A CA 1
ATOM 765 C C . PHE A 1 96 ? -4.93 -19.859 6.133 1 41.75 96 PHE A C 1
ATOM 767 O O . PHE A 1 96 ? -5.746 -19.938 5.211 1 41.75 96 PHE A O 1
ATOM 774 N N . CYS A 1 97 ? -4.156 -18.938 5.711 1 48.91 97 CYS A N 1
ATOM 775 C CA . CYS A 1 97 ? -3.492 -19.375 4.488 1 48.91 97 CYS A CA 1
ATOM 776 C C . CYS A 1 97 ? -2.781 -20.703 4.703 1 48.91 97 CYS A C 1
ATOM 778 O O . CYS A 1 97 ? -2.037 -20.875 5.672 1 48.91 97 CYS A O 1
ATOM 780 N N . ALA A 1 98 ? -3.414 -21.625 4.277 1 47.38 98 ALA A N 1
ATOM 781 C CA . ALA A 1 98 ? -2.82 -22.953 4.332 1 47.38 98 ALA A CA 1
ATOM 782 C C . ALA A 1 98 ? -1.312 -22.891 4.113 1 47.38 98 ALA A C 1
ATOM 784 O O . ALA A 1 98 ? -0.584 -23.812 4.508 1 47.38 98 ALA A O 1
ATOM 785 N N . LEU A 1 99 ? -0.944 -21.766 3.473 1 50.91 99 LEU A N 1
ATOM 786 C CA . LEU A 1 99 ? 0.487 -21.609 3.229 1 50.91 99 LEU A CA 1
ATOM 787 C C . LEU A 1 99 ? 1.153 -20.812 4.344 1 50.91 99 LEU A C 1
ATOM 789 O O . LEU A 1 99 ? 2.328 -20.453 4.238 1 50.91 99 LEU A O 1
ATOM 793 N N . GLU A 1 100 ? 0.472 -20.344 5.328 1 52.25 100 GLU A N 1
ATOM 794 C CA . GLU A 1 100 ? 0.835 -19.312 6.297 1 52.25 100 GLU A CA 1
ATOM 795 C C . GLU A 1 100 ? 2.271 -19.5 6.781 1 52.25 100 GLU A C 1
ATOM 797 O O . GLU A 1 100 ? 3.062 -18.547 6.758 1 52.25 100 GLU A O 1
ATOM 802 N N . PRO A 1 101 ? 2.5 -20.672 7.453 1 47.5 101 PRO A N 1
ATOM 803 C CA . PRO A 1 101 ? 3.85 -20.625 8.016 1 47.5 101 PRO A CA 1
ATOM 804 C C . PRO A 1 101 ? 4.938 -20.594 6.949 1 47.5 101 PRO A C 1
ATOM 806 O O . PRO A 1 101 ? 6.02 -20.047 7.18 1 47.5 101 PRO A O 1
ATOM 809 N N . ALA A 1 102 ? 4.664 -21.188 5.816 1 52.94 102 ALA A N 1
ATOM 810 C CA . ALA A 1 102 ? 5.723 -21.344 4.824 1 52.94 102 ALA A CA 1
ATOM 811 C C . ALA A 1 102 ? 5.57 -20.344 3.686 1 52.94 102 ALA A C 1
ATOM 813 O O . ALA A 1 102 ? 6.305 -20.406 2.695 1 52.94 102 ALA A O 1
ATOM 814 N N . CYS A 1 103 ? 4.633 -19.391 3.863 1 67.38 103 CYS A N 1
ATOM 815 C CA . CYS A 1 103 ? 4.398 -18.578 2.68 1 67.38 103 CYS A CA 1
ATOM 816 C C . CYS A 1 103 ? 5.473 -17.5 2.543 1 67.38 103 CYS A C 1
ATOM 818 O O . CYS A 1 103 ? 5.586 -16.625 3.398 1 67.38 103 CYS A O 1
ATOM 820 N N . LYS A 1 104 ? 6.477 -17.672 1.686 1 82.69 104 LYS A N 1
ATOM 821 C CA . LYS A 1 104 ? 7.527 -16.719 1.352 1 82.69 104 LYS A CA 1
ATOM 822 C C . LYS A 1 104 ? 6.938 -15.445 0.763 1 82.69 104 LYS A C 1
ATOM 824 O O . LYS A 1 104 ? 7.621 -14.422 0.665 1 82.69 104 LYS A O 1
ATOM 829 N N . LEU A 1 105 ? 5.594 -15.617 0.459 1 84.88 105 LEU A N 1
ATOM 830 C CA . LEU A 1 105 ? 4.938 -14.414 -0.045 1 84.88 105 LEU A CA 1
ATOM 831 C C . LEU A 1 105 ? 4.844 -13.352 1.042 1 84.88 105 LEU A C 1
ATOM 833 O O . LEU A 1 105 ? 5.137 -12.18 0.797 1 84.88 105 LEU A O 1
ATOM 837 N N . LYS A 1 106 ? 4.477 -13.812 2.232 1 83.88 106 LYS A N 1
ATOM 838 C CA . LYS A 1 106 ? 4.363 -12.898 3.363 1 83.88 106 LYS A CA 1
ATOM 839 C C . LYS A 1 106 ? 5.695 -12.203 3.643 1 83.88 106 LYS A C 1
ATOM 841 O O . LYS A 1 106 ? 5.727 -11 3.902 1 83.88 106 LYS A O 1
ATOM 846 N N . ARG A 1 107 ? 6.688 -13.016 3.625 1 86.44 107 ARG A N 1
ATOM 847 C CA . ARG A 1 107 ? 8.016 -12.477 3.885 1 86.44 107 ARG A CA 1
ATOM 848 C C . ARG A 1 107 ? 8.414 -11.461 2.826 1 86.44 107 ARG A C 1
ATOM 850 O O . ARG A 1 107 ? 8.961 -10.398 3.148 1 86.44 107 ARG A O 1
ATOM 857 N N . ALA A 1 108 ? 8.195 -11.797 1.556 1 89.75 108 ALA A N 1
ATOM 858 C CA . ALA A 1 108 ? 8.516 -10.891 0.458 1 89.75 108 ALA A CA 1
ATOM 859 C C . ALA A 1 108 ? 7.758 -9.578 0.595 1 89.75 108 ALA A C 1
ATOM 861 O O . ALA A 1 108 ? 8.336 -8.5 0.425 1 89.75 108 ALA A O 1
ATOM 862 N N . LEU A 1 109 ? 6.488 -9.656 0.946 1 89.44 109 LEU A N 1
ATOM 863 C CA . LEU A 1 109 ? 5.656 -8.469 1.085 1 89.44 109 LEU A CA 1
ATOM 864 C C . LEU A 1 109 ? 6.086 -7.645 2.295 1 89.44 109 LEU A C 1
ATOM 866 O O . LEU A 1 109 ? 6.078 -6.414 2.25 1 89.44 109 LEU A O 1
ATOM 870 N N . GLN A 1 110 ? 6.426 -8.344 3.393 1 90 110 GLN A N 1
ATOM 871 C CA . GLN A 1 110 ? 6.906 -7.641 4.578 1 90 110 GLN A CA 1
ATOM 872 C C . GLN A 1 110 ? 8.203 -6.895 4.285 1 90 110 GLN A C 1
ATOM 874 O O . GLN A 1 110 ? 8.383 -5.758 4.73 1 90 110 GLN A O 1
ATOM 879 N N . GLU A 1 111 ? 9.094 -7.59 3.572 1 93.25 111 GLU A N 1
ATOM 880 C CA . GLU A 1 111 ? 10.344 -6.941 3.184 1 93.25 111 GLU A CA 1
ATOM 881 C C . GLU A 1 111 ? 10.078 -5.707 2.324 1 93.25 111 GLU A C 1
ATOM 883 O O . GLU A 1 111 ? 10.734 -4.68 2.488 1 93.25 111 GLU A O 1
ATOM 888 N N . ALA A 1 112 ? 9.172 -5.816 1.391 1 93.12 112 ALA A N 1
ATOM 889 C CA . ALA A 1 112 ? 8.797 -4.688 0.541 1 93.12 112 ALA A CA 1
ATOM 890 C C . ALA A 1 112 ? 8.211 -3.547 1.369 1 93.12 112 ALA A C 1
ATOM 892 O O . ALA A 1 112 ? 8.562 -2.383 1.171 1 93.12 112 ALA A O 1
ATOM 893 N N . LEU A 1 113 ? 7.301 -3.9 2.32 1 91.5 113 LEU A N 1
ATOM 894 C CA . LEU A 1 113 ? 6.699 -2.902 3.199 1 91.5 113 LEU A CA 1
ATOM 895 C C . LEU A 1 113 ? 7.766 -2.193 4.027 1 91.5 113 LEU A C 1
ATOM 897 O O . LEU A 1 113 ? 7.719 -0.973 4.195 1 91.5 113 LEU A O 1
ATOM 901 N N . ASP A 1 114 ? 8.711 -2.957 4.555 1 94.19 114 ASP A N 1
ATOM 902 C CA . ASP A 1 114 ? 9.797 -2.381 5.34 1 94.19 114 ASP A CA 1
ATOM 903 C C . ASP A 1 114 ? 10.609 -1.39 4.512 1 94.19 114 ASP A C 1
ATOM 905 O O . ASP A 1 114 ? 10.992 -0.323 5 1 94.19 114 ASP A O 1
ATOM 909 N N . ALA A 1 115 ? 10.867 -1.734 3.271 1 95.5 115 ALA A N 1
ATOM 910 C CA . ALA A 1 115 ? 11.586 -0.829 2.379 1 95.5 115 ALA A CA 1
ATOM 911 C C . ALA A 1 115 ? 10.797 0.455 2.146 1 95.5 115 ALA A C 1
ATOM 913 O O . ALA A 1 115 ? 11.367 1.548 2.129 1 95.5 115 ALA A O 1
ATOM 914 N N . TYR A 1 116 ? 9.523 0.354 1.982 1 93.44 116 TYR A N 1
ATOM 915 C CA . TYR A 1 116 ? 8.609 1.479 1.829 1 93.44 116 TYR A CA 1
ATOM 916 C C . TYR A 1 116 ? 8.68 2.408 3.035 1 93.44 116 TYR A C 1
ATOM 918 O O . TYR A 1 116 ? 8.914 3.609 2.887 1 93.44 116 TYR A O 1
ATOM 926 N N . LEU A 1 117 ? 8.562 1.856 4.184 1 94.56 117 LEU A N 1
ATOM 927 C CA . LEU A 1 117 ? 8.539 2.633 5.422 1 94.56 117 LEU A CA 1
ATOM 928 C C . LEU A 1 117 ? 9.922 3.217 5.715 1 94.56 117 LEU A C 1
ATOM 930 O O . LEU A 1 117 ? 10.031 4.32 6.258 1 94.56 117 LEU A O 1
ATOM 934 N N . ASN A 1 118 ? 10.977 2.471 5.418 1 97.12 118 ASN A N 1
ATOM 935 C CA . ASN A 1 118 ? 12.336 2.955 5.637 1 97.12 118 ASN A CA 1
ATOM 936 C C . ASN A 1 118 ? 12.609 4.238 4.855 1 97.12 118 ASN A C 1
ATOM 938 O O . ASN A 1 118 ? 13.289 5.137 5.348 1 97.12 118 ASN A O 1
ATOM 942 N N . VAL A 1 119 ? 12.102 4.328 3.645 1 96.44 119 VAL A N 1
ATOM 943 C CA . VAL A 1 119 ? 12.234 5.551 2.859 1 96.44 119 VAL A CA 1
ATOM 944 C C . VAL A 1 119 ? 11.5 6.695 3.553 1 96.44 119 VAL A C 1
ATOM 946 O O . VAL A 1 119 ? 12.055 7.781 3.738 1 96.44 119 VAL A O 1
ATOM 949 N N . LEU A 1 120 ? 10.258 6.426 3.977 1 94.81 120 LEU A N 1
ATOM 950 C CA . LEU A 1 120 ? 9.43 7.465 4.578 1 94.81 120 LEU A CA 1
ATOM 951 C C . LEU A 1 120 ? 9.992 7.887 5.934 1 94.81 120 LEU A C 1
ATOM 953 O O . LEU A 1 120 ? 9.789 9.023 6.367 1 94.81 120 LEU A O 1
ATOM 957 N N . ASP A 1 121 ? 10.742 7 6.645 1 96.94 121 ASP A N 1
ATOM 958 C CA . ASP A 1 121 ? 11.398 7.305 7.914 1 96.94 121 ASP A CA 1
ATOM 959 C C . ASP A 1 121 ? 12.508 8.336 7.727 1 96.94 121 ASP A C 1
ATOM 961 O O . ASP A 1 121 ? 12.977 8.93 8.695 1 96.94 121 ASP A O 1
ATOM 965 N N . GLN A 1 122 ? 12.898 8.562 6.527 1 96.88 122 GLN A N 1
ATOM 966 C CA . GLN A 1 122 ? 13.969 9.516 6.25 1 96.88 122 GLN A CA 1
ATOM 967 C C . GLN A 1 122 ? 13.414 10.922 6.02 1 96.88 122 GLN A C 1
ATOM 969 O O . GLN A 1 122 ? 14.172 11.867 5.824 1 96.88 122 GLN A O 1
ATOM 974 N N . TYR A 1 123 ? 12.117 11.031 6.047 1 95.69 123 TYR A N 1
ATOM 975 C CA . TYR A 1 123 ? 11.484 12.32 5.805 1 95.69 123 TYR A CA 1
ATOM 976 C C . TYR A 1 123 ? 10.812 12.852 7.074 1 95.69 123 TYR A C 1
ATOM 978 O O . TYR A 1 123 ? 10.195 12.086 7.82 1 95.69 123 TYR A O 1
ATOM 986 N N . THR A 1 124 ? 11.016 14.07 7.324 1 96.19 124 THR A N 1
ATOM 987 C CA . THR A 1 124 ? 10.25 14.797 8.328 1 96.19 124 THR A CA 1
ATOM 988 C C . THR A 1 124 ? 9.273 15.766 7.668 1 96.19 124 THR A C 1
ATOM 990 O O . THR A 1 124 ? 9.328 15.977 6.457 1 96.19 124 THR A O 1
ATOM 993 N N . LEU A 1 125 ? 8.344 16.281 8.492 1 94.38 125 LEU A N 1
ATOM 994 C CA . LEU A 1 125 ? 7.434 17.297 7.969 1 94.38 125 LEU A CA 1
ATOM 995 C C . LEU A 1 125 ? 8.211 18.469 7.395 1 94.38 125 LEU A C 1
ATOM 997 O O . LEU A 1 125 ? 7.816 19.047 6.375 1 94.38 125 LEU A O 1
ATOM 1001 N N . SER A 1 126 ? 9.32 18.859 8.016 1 93.25 126 SER A N 1
ATOM 1002 C CA . SER A 1 126 ? 10.148 19.969 7.547 1 93.25 126 SER A CA 1
ATOM 1003 C C . SER A 1 126 ? 10.672 19.703 6.141 1 93.25 126 SER A C 1
ATOM 1005 O O . SER A 1 126 ? 10.734 20.609 5.312 1 93.25 126 SER A O 1
ATOM 1007 N N . ASP A 1 127 ? 11.047 18.469 5.852 1 91.94 127 ASP A N 1
ATOM 1008 C CA . ASP A 1 127 ? 11.547 18.094 4.535 1 91.94 127 ASP A CA 1
ATOM 1009 C C . ASP A 1 127 ? 10.484 18.312 3.461 1 91.94 127 ASP A C 1
ATOM 1011 O O . ASP A 1 127 ? 10.812 18.609 2.309 1 91.94 127 ASP A O 1
ATOM 1015 N N . LEU A 1 128 ? 9.273 18.156 3.834 1 89.06 128 LEU A N 1
ATOM 1016 C CA . LEU A 1 128 ? 8.18 18.297 2.879 1 89.06 128 LEU A CA 1
ATOM 1017 C C . LEU A 1 128 ? 7.867 19.766 2.619 1 89.06 128 LEU A C 1
ATOM 1019 O O . LEU A 1 128 ? 7.234 20.109 1.618 1 89.06 128 LEU A O 1
ATOM 1023 N N . LEU A 1 129 ? 8.266 20.656 3.559 1 85.25 129 LEU A N 1
ATOM 1024 C CA . LEU A 1 129 ? 7.93 22.062 3.486 1 85.25 129 LEU A CA 1
ATOM 1025 C C . LEU A 1 129 ? 9.031 22.859 2.783 1 85.25 129 LEU A C 1
ATOM 1027 O O . LEU A 1 129 ? 8.836 24.016 2.424 1 85.25 129 LEU A O 1
ATOM 1031 N N . THR A 1 130 ? 10.336 22.5 2.689 1 72.75 130 THR A N 1
ATOM 1032 C CA . THR A 1 130 ? 11.523 23.234 2.279 1 72.75 130 THR A CA 1
ATOM 1033 C C . THR A 1 130 ? 11.266 24 0.984 1 72.75 130 THR A C 1
ATOM 1035 O O . THR A 1 130 ? 11.828 25.078 0.771 1 72.75 130 THR A O 1
ATOM 1038 N N . ASN A 1 131 ? 10.641 23.547 0.034 1 62.69 131 ASN A N 1
ATOM 1039 C CA . ASN A 1 131 ? 10.352 24.531 -1.006 1 62.69 131 ASN A CA 1
ATOM 1040 C C . ASN A 1 131 ? 9.094 25.328 -0.689 1 62.69 131 ASN A C 1
ATOM 1042 O O . ASN A 1 131 ? 8.164 25.391 -1.497 1 62.69 131 ASN A O 1
ATOM 1046 N N . GLN A 1 132 ? 9.203 25.859 0.602 1 56.19 132 GLN A N 1
ATOM 1047 C CA . GLN A 1 132 ? 8.086 26.531 1.245 1 56.19 132 GLN A CA 1
ATOM 1048 C C . GLN A 1 132 ? 7.527 27.641 0.347 1 56.19 132 GLN A C 1
ATOM 1050 O O . GLN A 1 132 ? 6.309 27.781 0.226 1 56.19 132 GLN A O 1
ATOM 1055 N N . ASP A 1 133 ? 8.516 28.406 -0.193 1 54.31 133 ASP A N 1
ATOM 1056 C CA . ASP A 1 133 ? 8.055 29.516 -1.017 1 54.31 133 ASP A CA 1
ATOM 1057 C C . ASP A 1 133 ? 7.176 29.031 -2.164 1 54.31 133 ASP A C 1
ATOM 1059 O O . ASP A 1 133 ? 6.152 29.641 -2.477 1 54.31 133 ASP A O 1
ATOM 1063 N N . GLU A 1 134 ? 7.605 28.016 -2.68 1 55.94 134 GLU A N 1
ATOM 1064 C CA . GLU A 1 134 ? 6.844 27.484 -3.803 1 55.94 134 GLU A CA 1
ATOM 1065 C C . GLU A 1 134 ? 5.543 26.828 -3.33 1 55.94 134 GLU A C 1
ATOM 1067 O O . GLU A 1 134 ? 4.52 26.922 -4.008 1 55.94 134 GLU A O 1
ATOM 1072 N N . LEU A 1 135 ? 5.598 26.453 -2.1 1 56.91 135 LEU A N 1
ATOM 1073 C CA . LEU A 1 135 ? 4.438 25.781 -1.529 1 56.91 135 LEU A CA 1
ATOM 1074 C C . LEU A 1 135 ? 3.359 26.797 -1.147 1 56.91 135 LEU A C 1
ATOM 1076 O O . LEU A 1 135 ? 2.174 26.578 -1.402 1 56.91 135 LEU A O 1
ATOM 1080 N N . VAL A 1 136 ? 3.842 27.891 -0.57 1 56.69 136 VAL A N 1
ATOM 1081 C CA . VAL A 1 136 ? 2.934 28.953 -0.13 1 56.69 136 VAL A CA 1
ATOM 1082 C C . VAL A 1 136 ? 2.213 29.547 -1.337 1 56.69 136 VAL A C 1
ATOM 1084 O O . VAL A 1 136 ? 1.002 29.781 -1.292 1 56.69 136 VAL A O 1
ATOM 1087 N N . GLU A 1 137 ? 3.023 29.828 -2.328 1 56.47 137 GLU A N 1
ATOM 1088 C CA . GLU A 1 137 ? 2.439 30.422 -3.527 1 56.47 137 GLU A CA 1
ATOM 1089 C C . GLU A 1 137 ? 1.407 29.5 -4.156 1 56.47 137 GLU A C 1
ATOM 1091 O O . GLU A 1 137 ? 0.365 29.953 -4.633 1 56.47 137 GLU A O 1
ATOM 1096 N N . ALA A 1 138 ? 1.709 28.281 -4.059 1 56.41 138 ALA A N 1
ATOM 1097 C CA . ALA A 1 138 ? 0.808 27.297 -4.668 1 56.41 138 ALA A CA 1
ATOM 1098 C C . ALA A 1 138 ? -0.491 27.188 -3.875 1 56.41 138 ALA A C 1
ATOM 1100 O O . ALA A 1 138 ? -1.573 27.078 -4.457 1 56.41 138 ALA A O 1
ATOM 1101 N N . LEU A 1 139 ? -0.305 27.188 -2.568 1 57.22 139 LEU A N 1
ATOM 1102 C CA . LEU A 1 139 ? -1.457 27.125 -1.676 1 57.22 139 LEU A CA 1
ATOM 1103 C C . LEU A 1 139 ? -2.311 28.375 -1.796 1 57.22 139 LEU A C 1
ATOM 1105 O O . LEU A 1 139 ? -3.541 28.297 -1.805 1 57.22 139 LEU A O 1
ATOM 1109 N N . PHE A 1 140 ? -1.57 29.547 -1.899 1 53.91 140 PHE A N 1
ATOM 1110 C CA . PHE A 1 140 ? -2.258 30.828 -1.938 1 53.91 140 PHE A CA 1
ATOM 1111 C C . PHE A 1 140 ? -2.807 31.109 -3.332 1 53.91 140 PHE A C 1
ATOM 1113 O O . PHE A 1 140 ? -3.818 31.797 -3.479 1 53.91 140 PHE A O 1
ATOM 1120 N N . SER A 1 141 ? -2.02 30.672 -4.223 1 47.41 141 SER A N 1
ATOM 1121 C CA . SER A 1 141 ? -2.512 30.953 -5.57 1 47.41 141 SER A CA 1
ATOM 1122 C C . SER A 1 141 ? -3.801 30.188 -5.852 1 47.41 141 SER A C 1
ATOM 1124 O O . SER A 1 141 ? -4.719 30.719 -6.48 1 47.41 141 SER A O 1
ATOM 1126 N N . ASP A 1 142 ? -3.852 29.031 -5.418 1 47.78 142 ASP A N 1
ATOM 1127 C CA . ASP A 1 142 ? -5.102 28.297 -5.633 1 47.78 142 ASP A CA 1
ATOM 1128 C C . ASP A 1 142 ? -6.215 28.844 -4.738 1 47.78 142 ASP A C 1
ATOM 1130 O O . ASP A 1 142 ? -7.387 28.828 -5.109 1 47.78 142 ASP A O 1
ATOM 1134 N N . TYR A 1 143 ? -5.855 29.266 -3.531 1 46.66 143 TYR A N 1
ATOM 1135 C CA . TYR A 1 143 ? -6.781 29.984 -2.656 1 46.66 143 TYR A CA 1
ATOM 1136 C C . TYR A 1 143 ? -7.324 31.234 -3.334 1 46.66 143 TYR A C 1
ATOM 1138 O O . TYR A 1 143 ? -8.516 31.531 -3.227 1 46.66 143 TYR A O 1
ATOM 1146 N N . LYS A 1 144 ? -6.461 31.984 -3.893 1 44.06 144 LYS A N 1
ATOM 1147 C CA . LYS A 1 144 ? -6.938 33.188 -4.582 1 44.06 144 LYS A CA 1
ATOM 1148 C C . LYS A 1 144 ? -7.777 32.812 -5.805 1 44.06 144 LYS A C 1
ATOM 1150 O O . LYS A 1 144 ? -8.766 33.469 -6.109 1 44.06 144 LYS A O 1
ATOM 1155 N N . MET A 1 145 ? -7.414 31.828 -6.488 1 38.78 145 MET A N 1
ATOM 1156 C CA . MET A 1 145 ? -8.195 31.531 -7.684 1 38.78 145 MET A CA 1
ATOM 1157 C C . MET A 1 145 ? -9.586 31.016 -7.312 1 38.78 145 MET A C 1
ATOM 1159 O O . MET A 1 145 ? -10.57 31.328 -7.984 1 38.78 145 MET A O 1
ATOM 1163 N N . LYS A 1 146 ? -9.586 30.234 -6.398 1 47.34 146 LYS A N 1
ATOM 1164 C CA . LYS A 1 146 ? -10.922 29.812 -5.996 1 47.34 146 LYS A CA 1
ATOM 1165 C C . LYS A 1 146 ? -11.664 30.953 -5.297 1 47.34 146 LYS A C 1
ATOM 1167 O O . LYS A 1 146 ? -12.898 30.969 -5.254 1 47.34 146 LYS A O 1
ATOM 1172 N N . ALA A 1 147 ? -11.102 31.891 -4.531 1 38.5 147 ALA A N 1
ATOM 1173 C CA . ALA A 1 147 ? -11.742 33.094 -3.986 1 38.5 147 ALA A CA 1
ATOM 1174 C C . ALA A 1 147 ? -12.242 34 -5.105 1 38.5 147 ALA A C 1
ATOM 1176 O O . ALA A 1 147 ? -13.258 34.688 -4.945 1 38.5 147 ALA A O 1
ATOM 1177 N N . ILE A 1 148 ? -11.555 34.062 -6.184 1 39.97 148 ILE A N 1
ATOM 1178 C CA . ILE A 1 148 ? -12.039 34.906 -7.273 1 39.97 148 ILE A CA 1
ATOM 1179 C C . ILE A 1 148 ? -13.219 34.25 -7.965 1 39.97 148 ILE A C 1
ATOM 1181 O O . ILE A 1 148 ? -14.008 34.906 -8.641 1 39.97 148 ILE A O 1
ATOM 1185 N N . GLN A 1 149 ? -13.102 32.938 -7.992 1 36.31 149 GLN A N 1
ATOM 1186 C CA . GLN A 1 149 ? -14.219 32.344 -8.727 1 36.31 149 GLN A CA 1
ATOM 1187 C C . GLN A 1 149 ? -15.492 32.344 -7.887 1 36.31 149 GLN A C 1
ATOM 1189 O O . GLN A 1 149 ? -16.578 32.094 -8.398 1 36.31 149 GLN A O 1
ATOM 1194 N N . HIS A 1 150 ? -15.367 32.406 -6.484 1 35.41 150 HIS A N 1
ATOM 1195 C CA . HIS A 1 150 ? -16.641 32.75 -5.848 1 35.41 150 HIS A CA 1
ATOM 1196 C C . HIS A 1 150 ? -16.672 34.219 -5.426 1 35.41 150 HIS A C 1
ATOM 1198 O O . HIS A 1 150 ? -15.688 34.75 -4.91 1 35.41 150 HIS A O 1
ATOM 1204 N N . MET B 1 1 ? 1.058 -2.154 3.518 1 53.47 1 MET B N 1
ATOM 1205 C CA . MET B 1 1 ? 0.2 -1.931 2.357 1 53.47 1 MET B CA 1
ATOM 1206 C C . MET B 1 1 ? -0.472 -3.229 1.92 1 53.47 1 MET B C 1
ATOM 1208 O O . MET B 1 1 ? 0.162 -4.285 1.901 1 53.47 1 MET B O 1
ATOM 1212 N N . GLN B 1 2 ? -1.79 -3.275 2.111 1 66.75 2 GLN B N 1
ATOM 1213 C CA . GLN B 1 2 ? -2.566 -4.488 1.889 1 66.75 2 GLN B CA 1
ATOM 1214 C C . GLN B 1 2 ? -2.85 -4.699 0.403 1 66.75 2 GLN B C 1
ATOM 1216 O O . GLN B 1 2 ? -3.217 -3.756 -0.302 1 66.75 2 GLN B O 1
ATOM 1221 N N . LEU B 1 3 ? -2.371 -5.863 -0.079 1 79.69 3 LEU B N 1
ATOM 1222 C CA . LEU B 1 3 ? -2.748 -6.195 -1.448 1 79.69 3 LEU B CA 1
ATOM 1223 C C . LEU B 1 3 ? -4.262 -6.332 -1.576 1 79.69 3 LEU B C 1
ATOM 1225 O O . LEU B 1 3 ? -4.941 -6.691 -0.612 1 79.69 3 LEU B O 1
ATOM 1229 N N . THR B 1 4 ? -4.73 -5.895 -2.66 1 82.62 4 THR B N 1
ATOM 1230 C CA . THR B 1 4 ? -6.129 -6.211 -2.936 1 82.62 4 THR B CA 1
ATOM 1231 C C . THR B 1 4 ? -6.352 -7.723 -2.93 1 82.62 4 THR B C 1
ATOM 1233 O O . THR B 1 4 ? -5.41 -8.492 -3.127 1 82.62 4 THR B O 1
ATOM 1236 N N . ILE B 1 5 ? -7.539 -8.148 -2.697 1 83.81 5 ILE B N 1
ATOM 1237 C CA . ILE B 1 5 ? -7.906 -9.562 -2.715 1 83.81 5 ILE B CA 1
ATOM 1238 C C . ILE B 1 5 ? -7.574 -10.164 -4.078 1 83.81 5 ILE B C 1
ATOM 1240 O O . ILE B 1 5 ? -7.082 -11.289 -4.16 1 83.81 5 ILE B O 1
ATOM 1244 N N . PHE B 1 6 ? -7.793 -9.398 -5.09 1 88.62 6 PHE B N 1
ATOM 1245 C CA . PHE B 1 6 ? -7.52 -9.859 -6.445 1 88.62 6 PHE B CA 1
ATOM 1246 C C . PHE B 1 6 ? -6.035 -10.172 -6.625 1 88.62 6 PHE B C 1
ATOM 1248 O O . PHE B 1 6 ? -5.68 -11.242 -7.125 1 88.62 6 PHE B O 1
ATOM 1255 N N . THR B 1 7 ? -5.195 -9.242 -6.227 1 90.25 7 THR B N 1
ATOM 1256 C CA . THR B 1 7 ? -3.758 -9.422 -6.379 1 90.25 7 THR B CA 1
ATOM 1257 C C . THR B 1 7 ? -3.262 -10.578 -5.516 1 90.25 7 THR B C 1
ATOM 1259 O O . THR B 1 7 ? -2.469 -11.406 -5.969 1 90.25 7 THR B O 1
ATOM 1262 N N . ASP B 1 8 ? -3.734 -10.641 -4.32 1 86.19 8 ASP B N 1
ATOM 1263 C CA . ASP B 1 8 ? -3.346 -11.711 -3.408 1 86.19 8 ASP B CA 1
ATOM 1264 C C . ASP B 1 8 ? -3.752 -13.078 -3.961 1 86.19 8 ASP B C 1
ATOM 1266 O O . ASP B 1 8 ? -2.934 -14 -4.02 1 86.19 8 ASP B O 1
ATOM 1270 N N . THR B 1 9 ? -4.98 -13.133 -4.348 1 89.38 9 THR B N 1
ATOM 1271 C CA . THR B 1 9 ? -5.492 -14.391 -4.867 1 89.38 9 THR B CA 1
ATOM 1272 C C . THR B 1 9 ? -4.773 -14.773 -6.16 1 89.38 9 THR B C 1
ATOM 1274 O O . THR B 1 9 ? -4.539 -15.953 -6.422 1 89.38 9 THR B O 1
ATOM 1277 N N . SER B 1 10 ? -4.453 -13.828 -6.949 1 93.38 10 SER B N 1
ATOM 1278 C CA . SER B 1 10 ? -3.699 -14.086 -8.172 1 93.38 10 SER B CA 1
ATOM 1279 C C . SER B 1 10 ? -2.34 -14.703 -7.863 1 93.38 10 SER B C 1
ATOM 1281 O O . SER B 1 10 ? -1.955 -15.703 -8.469 1 93.38 10 SER B O 1
ATOM 1283 N N . LEU B 1 11 ? -1.686 -14.117 -6.914 1 92.12 11 LEU B N 1
ATOM 1284 C CA . LEU B 1 11 ? -0.367 -14.625 -6.547 1 92.12 11 LEU B CA 1
ATOM 1285 C C . LEU B 1 11 ? -0.468 -16.031 -5.949 1 92.12 11 LEU B C 1
ATOM 1287 O O . LEU B 1 11 ? 0.327 -16.906 -6.281 1 92.12 11 LEU B O 1
ATOM 1291 N N . ARG B 1 12 ? -1.399 -16.234 -5.164 1 87.75 12 ARG B N 1
ATOM 1292 C CA . ARG B 1 12 ? -1.608 -17.547 -4.566 1 87.75 12 ARG B CA 1
ATOM 1293 C C . ARG B 1 12 ? -1.958 -18.578 -5.629 1 87.75 12 ARG B C 1
ATOM 1295 O O . ARG B 1 12 ? -1.522 -19.734 -5.547 1 87.75 12 ARG B O 1
ATOM 1302 N N . THR B 1 13 ? -2.789 -18.203 -6.527 1 92.06 13 THR B N 1
ATOM 1303 C CA . THR B 1 13 ? -3.127 -19.094 -7.637 1 92.06 13 THR B CA 1
ATOM 1304 C C . THR B 1 13 ? -1.876 -19.484 -8.414 1 92.06 13 THR B C 1
ATOM 1306 O O . THR B 1 13 ? -1.653 -20.656 -8.688 1 92.06 13 THR B O 1
ATOM 1309 N N . LEU B 1 14 ? -1.079 -18.547 -8.719 1 94.38 14 LEU B N 1
ATOM 1310 C CA . LEU B 1 14 ? 0.156 -18.812 -9.445 1 94.38 14 LEU B CA 1
ATOM 1311 C C . LEU B 1 14 ? 1.082 -19.719 -8.633 1 94.38 14 LEU B C 1
ATOM 1313 O O . LEU B 1 14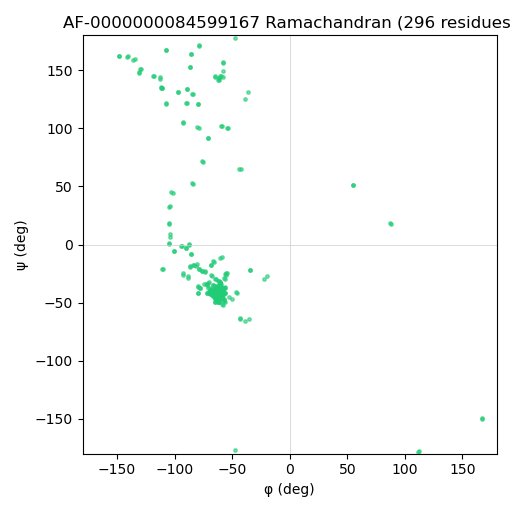 ? 1.734 -20.594 -9.188 1 94.38 14 LEU B O 1
ATOM 1317 N N . MET B 1 15 ? 1.146 -19.453 -7.355 1 91.06 15 MET B N 1
ATOM 1318 C CA . MET B 1 15 ? 1.976 -20.281 -6.48 1 91.06 15 MET B CA 1
ATOM 1319 C C . MET B 1 15 ? 1.511 -21.734 -6.512 1 91.06 15 MET B C 1
ATOM 1321 O O . MET B 1 15 ? 2.33 -22.656 -6.59 1 91.06 15 MET B O 1
ATOM 1325 N N . TYR B 1 16 ? 0.212 -21.891 -6.434 1 89.25 16 TYR B N 1
ATOM 1326 C CA . TYR B 1 16 ? -0.33 -23.25 -6.453 1 89.25 16 TYR B CA 1
ATOM 1327 C C . TYR B 1 16 ? 0.007 -23.953 -7.762 1 89.25 16 TYR B C 1
ATOM 1329 O O . TYR B 1 16 ? 0.436 -25.109 -7.762 1 89.25 16 TYR B O 1
ATOM 1337 N N . LEU B 1 17 ? -0.201 -23.266 -8.82 1 93.31 17 LEU B N 1
ATOM 1338 C CA . LEU B 1 17 ? 0.132 -23.828 -10.117 1 93.31 17 LEU B CA 1
ATOM 1339 C C . LEU B 1 17 ? 1.625 -24.125 -10.219 1 93.31 17 LEU B C 1
ATOM 1341 O O . LEU B 1 17 ? 2.027 -25.109 -10.859 1 93.31 17 LEU B O 1
ATOM 1345 N N . GLY B 1 18 ? 2.418 -23.297 -9.648 1 91.81 18 GLY B N 1
ATOM 1346 C CA . GLY B 1 18 ? 3.857 -23.5 -9.633 1 91.81 18 GLY B CA 1
ATOM 1347 C C . GLY B 1 18 ? 4.281 -24.719 -8.844 1 91.81 18 GLY B C 1
ATOM 1348 O O . GLY B 1 18 ? 5.234 -25.406 -9.211 1 91.81 18 GLY B O 1
ATOM 1349 N N . ILE B 1 19 ? 3.67 -24.938 -7.754 1 86.62 19 ILE B N 1
ATOM 1350 C CA . ILE B 1 19 ? 3.943 -26.109 -6.926 1 86.62 19 ILE B CA 1
ATOM 1351 C C . ILE B 1 19 ? 3.602 -27.375 -7.699 1 86.62 19 ILE B C 1
ATOM 1353 O O . ILE B 1 19 ? 4.332 -28.375 -7.629 1 86.62 19 ILE B O 1
ATOM 1357 N N . LYS B 1 20 ? 2.459 -27.266 -8.484 1 87.25 20 LYS B N 1
ATOM 1358 C CA . LYS B 1 20 ? 1.98 -28.406 -9.266 1 87.25 20 LYS B CA 1
ATOM 1359 C C . LYS B 1 20 ? 2.357 -28.266 -10.734 1 87.25 20 LYS B C 1
ATOM 1361 O O . LYS B 1 20 ? 1.52 -28.453 -11.625 1 87.25 20 LYS B O 1
ATOM 1366 N N . GLU B 1 21 ? 3.547 -27.891 -11.07 1 84.19 21 GLU B N 1
ATOM 1367 C CA . GLU B 1 21 ? 4.004 -27.5 -12.398 1 84.19 21 GLU B CA 1
ATOM 1368 C C . GLU B 1 21 ? 3.727 -28.578 -13.43 1 84.19 21 GLU B C 1
ATOM 1370 O O . GLU B 1 21 ? 3.498 -28.281 -14.602 1 84.19 21 GLU B O 1
ATOM 1375 N N . ASN B 1 22 ? 3.617 -29.844 -13.148 1 85.25 22 ASN B N 1
ATOM 1376 C CA . ASN B 1 22 ? 3.436 -30.906 -14.125 1 85.25 22 ASN B CA 1
ATOM 1377 C C . ASN B 1 22 ? 1.996 -31.422 -14.141 1 85.25 22 ASN B C 1
ATOM 1379 O O . ASN B 1 22 ? 1.714 -32.469 -14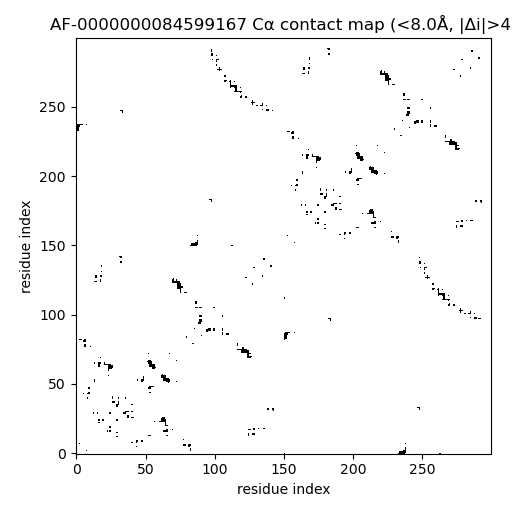.695 1 85.25 22 ASN B O 1
ATOM 1383 N N . GLU B 1 23 ? 1.12 -30.625 -13.609 1 91.94 23 GLU B N 1
ATOM 1384 C CA . GLU B 1 23 ? -0.28 -31.031 -13.547 1 91.94 23 GLU B CA 1
ATOM 1385 C C . GLU B 1 23 ? -1.199 -29.938 -14.078 1 91.94 23 GLU B C 1
ATOM 1387 O O . GLU B 1 23 ? -0.812 -28.766 -14.133 1 91.94 23 GLU B O 1
ATOM 1392 N N . ILE B 1 24 ? -2.295 -30.375 -14.602 1 95.94 24 ILE B N 1
ATOM 1393 C CA . ILE B 1 24 ? -3.391 -29.484 -14.938 1 95.94 24 ILE B CA 1
ATOM 1394 C C . ILE B 1 24 ? -4.328 -29.328 -13.742 1 95.94 24 ILE B C 1
ATOM 1396 O O . ILE B 1 24 ? -4.844 -30.312 -13.219 1 95.94 24 ILE B O 1
ATOM 1400 N N . ILE B 1 25 ? -4.504 -28.094 -13.289 1 95.19 25 ILE B N 1
ATOM 1401 C CA . ILE B 1 25 ? -5.234 -27.859 -12.047 1 95.19 25 ILE B CA 1
ATOM 1402 C C . ILE B 1 25 ? -6.57 -27.188 -12.359 1 95.19 25 ILE B C 1
ATOM 1404 O O . ILE B 1 25 ? -6.633 -26.25 -13.156 1 95.19 25 ILE B O 1
ATOM 1408 N N . THR B 1 26 ? -7.574 -27.734 -11.703 1 95.5 26 THR B N 1
ATOM 1409 C CA . THR B 1 26 ? -8.906 -27.156 -11.898 1 95.5 26 THR B CA 1
ATOM 1410 C C . THR B 1 26 ? -9.133 -26 -10.938 1 95.5 26 THR B C 1
ATOM 1412 O O . THR B 1 26 ? -8.539 -25.938 -9.859 1 95.5 26 THR B O 1
ATOM 1415 N N . LEU B 1 27 ? -10.016 -25.047 -11.352 1 94.81 27 LEU B N 1
ATOM 1416 C CA . LEU B 1 27 ? -10.367 -23.922 -10.477 1 94.81 27 LEU B CA 1
ATOM 1417 C C . LEU B 1 27 ? -11 -24.422 -9.188 1 94.81 27 LEU B C 1
ATOM 1419 O O . LEU B 1 27 ? -10.812 -23.828 -8.125 1 94.81 27 LEU B O 1
ATOM 1423 N N . ASN B 1 28 ? -11.727 -25.547 -9.273 1 93.38 28 ASN B N 1
ATOM 1424 C CA . ASN B 1 28 ? -12.352 -26.141 -8.094 1 93.38 28 ASN B CA 1
ATOM 1425 C C . ASN B 1 28 ? -11.305 -26.516 -7.043 1 93.38 28 ASN B C 1
ATOM 1427 O O . ASN B 1 28 ? -11.523 -26.328 -5.848 1 93.38 28 ASN B O 1
ATOM 1431 N N . GLU B 1 29 ? -10.25 -27.094 -7.492 1 90.56 29 GLU B N 1
ATOM 1432 C CA . GLU B 1 29 ? -9.164 -27.469 -6.586 1 90.56 29 GLU B CA 1
ATOM 1433 C C . GLU B 1 29 ? -8.602 -26.25 -5.867 1 90.56 29 GLU B C 1
ATOM 1435 O O . GLU B 1 29 ? -8.43 -26.266 -4.645 1 90.56 29 GLU B O 1
ATOM 1440 N N . ILE B 1 30 ? -8.359 -25.219 -6.598 1 89.69 30 ILE B N 1
ATOM 1441 C CA . ILE B 1 30 ? -7.797 -24 -6.027 1 89.69 30 ILE B CA 1
ATOM 1442 C C . ILE B 1 30 ? -8.797 -23.359 -5.066 1 89.69 30 ILE B C 1
ATOM 1444 O O . ILE B 1 30 ? -8.43 -22.922 -3.977 1 89.69 30 ILE B O 1
ATOM 1448 N N . SER B 1 31 ? -10.055 -23.297 -5.445 1 90.69 31 SER B N 1
ATOM 1449 C CA . SER B 1 31 ? -11.125 -22.75 -4.617 1 90.69 31 SER B CA 1
ATOM 1450 C C . SER B 1 31 ? -11.195 -23.453 -3.268 1 90.69 31 SER B C 1
ATOM 1452 O O . SER B 1 31 ? -11.367 -22.812 -2.232 1 90.69 31 SER B O 1
ATOM 1454 N N . THR B 1 32 ? -11.055 -24.734 -3.283 1 85.5 32 THR B N 1
ATOM 1455 C CA . THR B 1 32 ? -11.133 -25.547 -2.08 1 85.5 32 THR B CA 1
ATOM 1456 C C . THR B 1 32 ? -9.93 -25.312 -1.179 1 85.5 32 THR B C 1
ATOM 1458 O O . THR B 1 32 ? -10.07 -25.172 0.038 1 85.5 32 THR B O 1
ATOM 1461 N N . VAL B 1 33 ? -8.781 -25.219 -1.774 1 80.75 33 VAL B N 1
ATOM 1462 C CA . VAL B 1 33 ? -7.543 -25.094 -1.013 1 80.75 33 VAL B CA 1
ATOM 1463 C C . VAL B 1 33 ? -7.484 -23.719 -0.347 1 80.75 33 VAL B C 1
ATOM 1465 O O . VAL B 1 33 ? -7.117 -23.609 0.825 1 80.75 33 VAL B O 1
ATOM 1468 N N . TYR B 1 34 ? -7.906 -22.656 -1.099 1 79.5 34 TYR B N 1
ATOM 1469 C CA . TYR B 1 34 ? -7.727 -21.297 -0.585 1 79.5 34 TYR B CA 1
ATOM 1470 C C . TYR B 1 34 ? -9.055 -20.719 -0.105 1 79.5 34 TYR B C 1
ATOM 1472 O O . TYR B 1 34 ? -9.102 -19.594 0.401 1 79.5 34 TYR B O 1
ATOM 1480 N N . ASP B 1 35 ? -10.062 -21.391 -0.16 1 83.31 35 ASP B N 1
ATOM 1481 C CA . ASP B 1 35 ? -11.383 -20.969 0.29 1 83.31 35 ASP B CA 1
ATOM 1482 C C . ASP B 1 35 ? -11.805 -19.672 -0.376 1 83.31 35 ASP B C 1
ATOM 1484 O O . ASP B 1 35 ? -12.148 -18.703 0.306 1 83.31 35 ASP B O 1
ATOM 1488 N N . VAL B 1 36 ? -11.711 -19.656 -1.647 1 86.06 36 VAL B N 1
ATOM 1489 C CA . VAL B 1 36 ? -12.117 -18.531 -2.486 1 86.06 36 VAL B CA 1
ATOM 1490 C C . VAL B 1 36 ? -13.234 -18.969 -3.43 1 86.06 36 VAL B C 1
ATOM 1492 O O . VAL B 1 36 ? -13.273 -20.125 -3.869 1 86.06 36 VAL B O 1
ATOM 1495 N N . SER B 1 37 ? -14.117 -18.047 -3.668 1 91.44 37 SER B N 1
ATOM 1496 C CA . SER B 1 37 ? -15.25 -18.391 -4.523 1 91.44 37 SER B CA 1
ATOM 1497 C C . SER B 1 37 ? -14.797 -18.703 -5.945 1 91.44 37 SER B C 1
ATOM 1499 O O . SER B 1 37 ? -13.883 -18.062 -6.465 1 91.44 37 SER B O 1
ATOM 1501 N N . ILE B 1 38 ? -15.531 -19.688 -6.531 1 94.12 38 ILE B N 1
ATOM 1502 C CA . ILE B 1 38 ? -15.234 -20.094 -7.898 1 94.12 38 ILE B CA 1
ATOM 1503 C C . ILE B 1 38 ? -15.438 -18.922 -8.844 1 94.12 38 ILE B C 1
ATOM 1505 O O . ILE B 1 38 ? -14.703 -18.766 -9.828 1 94.12 38 ILE B O 1
ATOM 1509 N N . ASN B 1 39 ? -16.422 -18.078 -8.586 1 94.81 39 ASN B N 1
ATOM 1510 C CA . ASN B 1 39 ? -16.688 -16.922 -9.422 1 94.81 39 ASN B CA 1
ATOM 1511 C C . ASN B 1 39 ? -15.531 -15.93 -9.414 1 94.81 39 ASN B C 1
ATOM 1513 O O . ASN B 1 39 ? -15.141 -15.414 -10.461 1 94.81 39 ASN B O 1
ATOM 1517 N N . HIS B 1 40 ? -15 -15.727 -8.266 1 93.44 40 HIS B N 1
ATOM 1518 C CA . HIS B 1 40 ? -13.844 -14.852 -8.156 1 93.44 40 HIS B CA 1
ATOM 1519 C C . HIS B 1 40 ? -12.633 -15.445 -8.883 1 93.44 40 HIS B C 1
ATOM 1521 O O . HIS B 1 40 ? -11.906 -14.727 -9.578 1 93.44 40 HIS B O 1
ATOM 1527 N N . LEU B 1 41 ? -12.438 -16.734 -8.742 1 95.88 41 LEU B N 1
ATOM 1528 C CA . LEU B 1 41 ? -11.305 -17.406 -9.367 1 95.88 41 LEU B CA 1
ATOM 1529 C C . LEU B 1 41 ? -11.43 -17.391 -10.883 1 95.88 41 LEU B C 1
ATOM 1531 O O . LEU B 1 41 ? -10.422 -17.312 -11.594 1 95.88 41 LEU B O 1
ATOM 1535 N N . LYS B 1 42 ? -12.656 -17.484 -11.375 1 97.06 42 LYS B N 1
ATOM 1536 C CA . LYS B 1 42 ? -12.859 -17.422 -12.82 1 97.06 42 LYS B CA 1
ATOM 1537 C C . LYS B 1 42 ? -12.328 -16.109 -13.398 1 97.06 42 LYS B C 1
ATOM 1539 O O . LYS B 1 42 ? -11.656 -16.109 -14.43 1 97.06 42 LYS B O 1
ATOM 1544 N N . LYS B 1 43 ? -12.586 -15 -12.742 1 96.75 43 LYS B N 1
ATOM 1545 C CA . LYS B 1 43 ? -12.102 -13.695 -13.172 1 96.75 43 LYS B CA 1
ATOM 1546 C C . LYS B 1 43 ? -10.578 -13.633 -13.125 1 96.75 43 LYS B C 1
ATOM 1548 O O . LYS B 1 43 ? -9.938 -13.125 -14.055 1 96.75 43 LYS B O 1
ATOM 1553 N N . ILE B 1 44 ? -10.078 -14.133 -12.117 1 96.75 44 ILE B N 1
ATOM 1554 C CA . ILE B 1 44 ? -8.633 -14.133 -11.922 1 96.75 44 ILE B CA 1
ATOM 1555 C C . ILE B 1 44 ? -7.969 -14.984 -13 1 96.75 44 ILE B C 1
ATOM 1557 O O . ILE B 1 44 ? -6.984 -14.562 -13.617 1 96.75 44 ILE B O 1
ATOM 1561 N N . ALA B 1 45 ? -8.5 -16.203 -13.172 1 97.62 45 ALA B N 1
ATOM 1562 C CA . ALA B 1 45 ? -7.949 -17.109 -14.172 1 97.62 45 ALA B CA 1
ATOM 1563 C C . ALA B 1 45 ? -8.008 -16.484 -15.57 1 97.62 45 ALA B C 1
ATOM 1565 O O . ALA B 1 45 ? -7.074 -16.625 -16.359 1 97.62 45 ALA B O 1
ATOM 1566 N N . TRP B 1 46 ? -9.117 -15.898 -15.844 1 97.62 46 TRP B N 1
ATOM 1567 C CA . TRP B 1 46 ? -9.258 -15.219 -17.125 1 97.62 46 TRP B CA 1
ATOM 1568 C C . TRP B 1 46 ? -8.164 -14.172 -17.312 1 97.62 46 TRP B C 1
ATOM 1570 O O . TRP B 1 46 ? -7.488 -14.148 -18.344 1 97.62 46 TRP B O 1
ATOM 1580 N N . GLU B 1 47 ? -7.965 -13.336 -16.328 1 97.81 47 GLU B N 1
ATOM 1581 C CA . GLU B 1 47 ? -6.977 -12.266 -16.391 1 97.81 47 GLU B CA 1
ATOM 1582 C C . GLU B 1 47 ? -5.562 -12.828 -16.5 1 97.81 47 GLU B C 1
ATOM 1584 O O . GLU B 1 47 ? -4.754 -12.344 -17.297 1 97.81 47 GLU B O 1
ATOM 1589 N N . LEU B 1 48 ? -5.227 -13.805 -15.648 1 98.06 48 LEU B N 1
ATOM 1590 C CA . LEU B 1 48 ? -3.902 -14.414 -15.664 1 98.06 48 LEU B CA 1
ATOM 1591 C C . LEU B 1 48 ? -3.613 -15.062 -17.016 1 98.06 48 LEU B C 1
ATOM 1593 O O . LEU B 1 48 ? -2.482 -15.008 -17.5 1 98.06 48 LEU B O 1
ATOM 1597 N N . ASN B 1 49 ? -4.672 -1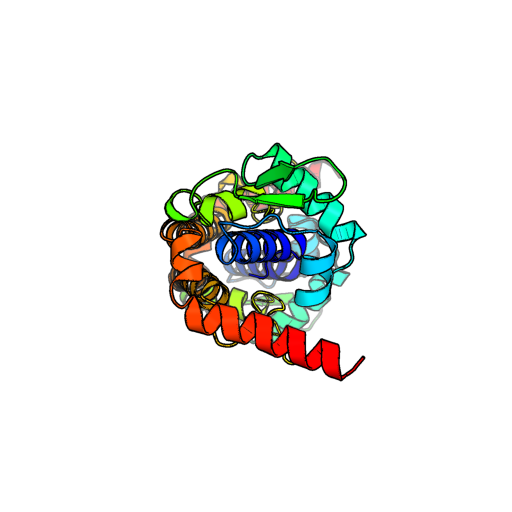5.719 -17.562 1 98.12 49 ASN B N 1
ATOM 1598 C CA . ASN B 1 49 ? -4.539 -16.328 -18.875 1 98.12 49 ASN B CA 1
ATOM 1599 C C . ASN B 1 49 ? -4.328 -15.273 -19.969 1 98.12 49 ASN B C 1
ATOM 1601 O O . ASN B 1 49 ? -3.428 -15.398 -20.797 1 98.12 49 ASN B O 1
ATOM 1605 N N . LYS B 1 50 ? -5.105 -14.234 -19.922 1 97.44 50 LYS B N 1
ATOM 1606 C CA . LYS B 1 50 ? -4.988 -13.133 -20.891 1 97.44 50 LYS B CA 1
ATOM 1607 C C . LYS B 1 50 ? -3.607 -12.492 -20.812 1 97.44 50 LYS B C 1
ATOM 1609 O O . LYS B 1 50 ? -3.057 -12.078 -21.844 1 97.44 50 LYS B O 1
ATOM 1614 N N . SER B 1 51 ? -3.059 -12.469 -19.656 1 97 51 SER B N 1
ATOM 1615 C CA . SER B 1 51 ? -1.776 -11.805 -19.422 1 97 51 SER B CA 1
ATOM 1616 C C . SER B 1 51 ? -0.611 -12.742 -19.734 1 97 51 SER B C 1
ATOM 1618 O O . SER B 1 51 ? 0.552 -12.344 -19.641 1 97 51 SER B O 1
ATOM 1620 N N . GLY B 1 52 ? -0.905 -13.984 -19.984 1 97.25 52 GLY B N 1
ATOM 1621 C CA . GLY B 1 52 ? 0.107 -14.938 -20.422 1 97.25 52 GLY B CA 1
ATOM 1622 C C . GLY B 1 52 ? 0.828 -15.609 -19.281 1 97.25 52 GLY B C 1
ATOM 1623 O O . GLY B 1 52 ? 1.917 -16.156 -19.453 1 97.25 52 GLY B O 1
ATOM 1624 N N . TYR B 1 53 ? 0.269 -15.578 -18.094 1 97.81 53 TYR B N 1
ATOM 1625 C CA . TYR B 1 53 ? 0.906 -16.203 -16.938 1 97.81 53 TYR B CA 1
ATOM 1626 C C . TYR B 1 53 ? 0.494 -17.672 -16.828 1 97.81 53 TYR B C 1
ATOM 1628 O O . TYR B 1 53 ? 1.242 -18.5 -16.297 1 97.81 53 TYR B O 1
ATOM 1636 N N . ILE B 1 54 ? -0.715 -17.984 -17.312 1 98.12 54 ILE B N 1
ATOM 1637 C CA . ILE B 1 54 ? -1.192 -19.359 -17.266 1 98.12 54 ILE B CA 1
ATOM 1638 C C . ILE B 1 54 ? -1.812 -19.734 -18.609 1 98.12 54 ILE B C 1
ATOM 1640 O O . ILE B 1 54 ? -2.166 -18.859 -19.406 1 98.12 54 ILE B O 1
ATOM 1644 N N . ASP B 1 55 ? -1.883 -20.984 -18.828 1 97.69 55 ASP B N 1
ATOM 1645 C CA . ASP B 1 55 ? -2.547 -21.547 -20 1 97.69 55 ASP B CA 1
ATOM 1646 C C . ASP B 1 55 ? -3.801 -22.328 -19.609 1 97.69 55 ASP B C 1
ATOM 1648 O O . ASP B 1 55 ? -3.805 -23.047 -18.609 1 97.69 55 ASP B O 1
ATOM 1652 N N . SER B 1 56 ? -4.781 -22.203 -20.438 1 96.75 56 SER B N 1
ATOM 1653 C CA . SER B 1 56 ? -6.008 -22.969 -20.25 1 96.75 56 SER B CA 1
ATOM 1654 C C . SER B 1 56 ? -5.996 -24.234 -21.109 1 96.75 56 SER B C 1
ATOM 1656 O O . SER B 1 56 ? -5.574 -24.203 -22.266 1 96.75 56 SER B O 1
ATOM 1658 N N . VAL B 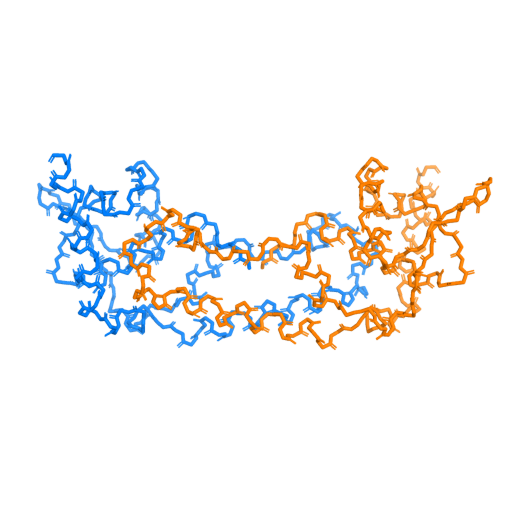1 57 ? -6.305 -25.359 -20.531 1 95.31 57 VAL B N 1
ATOM 1659 C CA . VAL B 1 57 ? -6.473 -26.625 -21.234 1 95.31 57 VAL B CA 1
ATOM 1660 C C . VAL B 1 57 ? -7.953 -27 -21.281 1 95.31 57 VAL B C 1
ATOM 1662 O O . VAL B 1 57 ? -8.625 -27.047 -20.25 1 95.31 57 VAL B O 1
ATOM 1665 N N . ASN B 1 58 ? -8.391 -27.125 -22.484 1 92.44 58 ASN B N 1
ATOM 1666 C CA . ASN B 1 58 ? -9.805 -27.438 -22.672 1 92.44 58 ASN B CA 1
ATOM 1667 C C . ASN B 1 58 ? -10.062 -28.953 -22.609 1 92.44 58 ASN B C 1
ATOM 1669 O O . ASN B 1 58 ? -9.125 -29.75 -22.656 1 92.44 58 ASN B O 1
ATOM 1673 N N . GLY B 1 59 ? -11.32 -29.438 -22.438 1 87.81 59 GLY B N 1
ATOM 1674 C CA . GLY B 1 59 ? -11.727 -30.844 -22.422 1 87.81 59 GLY B CA 1
ATOM 1675 C C . GLY B 1 59 ? -12.188 -31.312 -21.047 1 87.81 59 GLY B C 1
ATOM 1676 O O . GLY B 1 59 ? -12.18 -30.531 -20.094 1 87.81 59 GLY B O 1
ATOM 1677 N N . ARG B 1 60 ? -12.555 -32.531 -20.844 1 86.94 60 ARG B N 1
ATOM 1678 C CA . ARG B 1 60 ? -13.094 -33.125 -19.625 1 86.94 60 ARG B CA 1
ATOM 1679 C C . ARG B 1 60 ? -12.078 -33.062 -18.5 1 86.94 60 ARG B C 1
ATOM 1681 O O . ARG B 1 60 ? -12.453 -32.875 -17.328 1 86.94 60 ARG B O 1
ATOM 1688 N N . ASN B 1 61 ? -10.797 -33.219 -18.875 1 87.81 61 ASN B N 1
ATOM 1689 C CA . ASN B 1 61 ? -9.742 -33.156 -17.875 1 87.81 61 ASN B CA 1
ATOM 1690 C C . ASN B 1 61 ? -8.984 -31.812 -17.969 1 87.81 61 ASN B C 1
ATOM 1692 O O . ASN B 1 61 ? -7.77 -31.781 -17.766 1 87.81 61 ASN B O 1
ATOM 1696 N N . GLY B 1 62 ? -9.805 -30.859 -18.359 1 92.62 62 GLY B N 1
ATOM 1697 C CA . GLY B 1 62 ? -9.18 -29.562 -18.562 1 92.62 62 GLY B CA 1
ATOM 1698 C C . GLY B 1 62 ? -8.922 -28.797 -17.281 1 92.62 62 GLY B C 1
ATOM 1699 O O . GLY B 1 62 ? -9.227 -29.297 -16.188 1 92.62 62 GLY B O 1
ATOM 1700 N N . GLY B 1 63 ? -8.172 -27.656 -17.375 1 96.94 63 GLY B N 1
ATOM 1701 C CA . GLY B 1 63 ? -7.723 -26.828 -16.266 1 96.94 63 GLY B CA 1
ATOM 1702 C C . GLY B 1 63 ? -6.664 -25.812 -16.656 1 96.94 63 GLY B C 1
ATOM 1703 O O . GLY B 1 63 ? -6.738 -25.219 -17.75 1 96.94 63 GLY B O 1
ATOM 1704 N N . TYR B 1 64 ? -5.859 -25.547 -15.672 1 97.62 64 TYR B N 1
ATOM 1705 C CA . TYR B 1 64 ? -4.871 -24.5 -15.898 1 97.62 64 TYR B CA 1
ATOM 1706 C C . TYR B 1 64 ? -3.479 -24.953 -15.492 1 97.62 64 TYR B C 1
ATOM 1708 O O . TYR B 1 64 ? -3.334 -25.812 -14.617 1 97.62 64 TYR B O 1
ATOM 1716 N N . LYS B 1 65 ? -2.52 -24.469 -16.172 1 97.31 65 LYS B N 1
ATOM 1717 C CA . LYS B 1 65 ? -1.11 -24.641 -15.82 1 97.31 65 LYS B CA 1
ATOM 1718 C C . LYS B 1 65 ? -0.317 -23.375 -16.062 1 97.31 65 LYS B C 1
ATOM 1720 O O . LYS B 1 65 ? -0.793 -22.453 -16.75 1 97.31 65 LYS B O 1
ATOM 1725 N N . LEU B 1 66 ? 0.827 -23.281 -15.477 1 97.5 66 LEU B N 1
ATOM 1726 C CA . LEU B 1 66 ? 1.667 -22.109 -15.742 1 97.5 66 LEU B CA 1
ATOM 1727 C C . LEU B 1 66 ? 2.047 -22.047 -17.219 1 97.5 66 LEU B C 1
ATOM 1729 O O . LEU B 1 66 ? 2.342 -23.062 -17.828 1 97.5 66 LEU B O 1
ATOM 1733 N N . ALA B 1 67 ? 2.074 -20.859 -17.797 1 97.38 67 ALA B N 1
ATOM 1734 C CA . ALA B 1 67 ? 2.428 -20.656 -19.203 1 97.38 67 ALA B CA 1
ATOM 1735 C C . ALA B 1 67 ? 3.941 -20.594 -19.375 1 97.38 67 ALA B C 1
ATOM 1737 O O . ALA B 1 67 ? 4.449 -20.719 -20.5 1 97.38 67 ALA B O 1
ATOM 1738 N N . GLN B 1 68 ? 4.695 -20.375 -18.344 1 95.94 68 GLN B N 1
ATOM 1739 C CA . GLN B 1 68 ? 6.152 -20.281 -18.328 1 95.94 68 GLN B CA 1
ATOM 1740 C C . GLN B 1 68 ? 6.723 -20.781 -17.016 1 95.94 68 GLN B C 1
ATOM 1742 O O . GLN B 1 68 ? 5.992 -20.953 -16.031 1 95.94 68 GLN B O 1
ATOM 1747 N N . SER B 1 69 ? 7.992 -21.078 -17.016 1 95.81 69 SER B N 1
ATOM 1748 C CA . SER B 1 69 ? 8.633 -21.531 -15.797 1 95.81 69 SER B CA 1
ATOM 1749 C C . SER B 1 69 ? 8.539 -20.484 -14.695 1 95.81 69 SER B C 1
ATOM 1751 O O . SER B 1 69 ? 8.672 -19.297 -14.953 1 95.81 69 SER B O 1
ATOM 1753 N N . PRO B 1 70 ? 8.391 -20.922 -13.43 1 95.56 70 PRO B N 1
ATOM 1754 C CA . PRO B 1 70 ? 8.234 -20.016 -12.297 1 95.56 70 PRO B CA 1
ATOM 1755 C C . PRO B 1 70 ? 9.383 -19.016 -12.18 1 95.56 70 PRO B C 1
ATOM 1757 O O . PRO B 1 70 ? 9.203 -17.906 -11.664 1 95.56 70 PRO B O 1
ATOM 1760 N N . GLU B 1 71 ? 10.609 -19.359 -12.617 1 95.44 71 GLU B N 1
ATOM 1761 C CA . GLU B 1 71 ? 11.789 -18.516 -12.477 1 95.44 71 GLU B CA 1
ATOM 1762 C C . GLU B 1 71 ? 11.68 -17.266 -13.352 1 95.44 71 GLU B C 1
ATOM 1764 O O . GLU B 1 71 ? 12.391 -16.281 -13.125 1 95.44 71 GLU B O 1
ATOM 1769 N N . TYR B 1 72 ? 10.766 -17.312 -14.336 1 96.5 72 TYR B N 1
ATOM 1770 C CA . TYR B 1 72 ? 10.641 -16.203 -15.266 1 96.5 72 TYR B CA 1
ATOM 1771 C C . TYR B 1 72 ? 9.469 -15.305 -14.891 1 96.5 72 TYR B C 1
ATOM 1773 O O . TYR B 1 72 ? 9.227 -14.281 -15.547 1 96.5 72 TYR B O 1
ATOM 1781 N N . ILE B 1 73 ? 8.672 -15.641 -13.922 1 96.56 73 ILE B N 1
ATOM 1782 C CA . ILE B 1 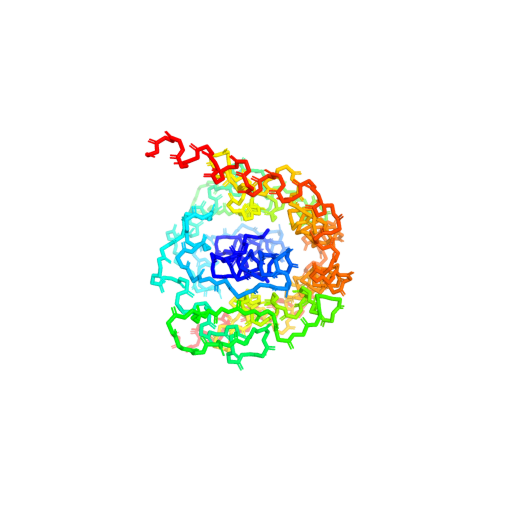73 ? 7.539 -14.844 -13.453 1 96.56 73 ILE B CA 1
ATOM 1783 C C . ILE B 1 73 ? 7.98 -13.938 -12.305 1 96.56 73 ILE B C 1
ATOM 1785 O O . ILE B 1 73 ? 8.148 -14.398 -11.172 1 96.56 73 ILE B O 1
ATOM 1789 N N . GLN B 1 74 ? 8.133 -12.664 -12.602 1 96.94 74 GLN B N 1
ATOM 1790 C CA . GLN B 1 74 ? 8.57 -11.688 -11.609 1 96.94 74 GLN B CA 1
ATOM 1791 C C . GLN B 1 74 ? 7.395 -11.172 -10.781 1 96.94 74 GLN B C 1
ATOM 1793 O O . GLN B 1 74 ? 6.398 -10.695 -11.336 1 96.94 74 GLN B O 1
ATOM 1798 N N . ILE B 1 75 ? 7.516 -11.188 -9.5 1 95.94 75 ILE B N 1
ATOM 1799 C CA . ILE B 1 75 ? 6.449 -10.812 -8.586 1 95.94 75 ILE B CA 1
ATOM 1800 C C . ILE B 1 75 ? 6.137 -9.32 -8.734 1 95.94 75 ILE B C 1
ATOM 1802 O O . ILE B 1 75 ? 4.973 -8.922 -8.711 1 95.94 75 ILE B O 1
ATOM 1806 N N . GLY B 1 76 ? 7.227 -8.516 -8.922 1 95.75 76 GLY B N 1
ATOM 1807 C CA . GLY B 1 76 ? 7.031 -7.086 -9.117 1 95.75 76 GLY B CA 1
ATOM 1808 C C . GLY B 1 76 ? 6.121 -6.766 -10.289 1 95.75 76 GLY B C 1
ATOM 1809 O O . GLY B 1 76 ? 5.328 -5.824 -10.227 1 95.75 76 GLY B O 1
ATOM 1810 N N . ASN B 1 77 ? 6.23 -7.531 -11.359 1 96 77 ASN B N 1
ATOM 1811 C CA . ASN B 1 77 ? 5.395 -7.328 -12.539 1 96 77 ASN B CA 1
ATOM 1812 C C . ASN B 1 77 ? 3.924 -7.602 -12.234 1 96 77 ASN B C 1
ATOM 1814 O O . ASN B 1 77 ? 3.041 -6.891 -12.719 1 96 77 ASN B O 1
ATOM 1818 N N . ILE B 1 78 ? 3.662 -8.609 -11.453 1 95.06 78 ILE B N 1
ATOM 1819 C CA . ILE B 1 78 ? 2.295 -8.961 -11.086 1 95.06 78 ILE B CA 1
ATOM 1820 C C . ILE B 1 78 ? 1.683 -7.859 -10.227 1 95.06 78 ILE B C 1
ATOM 1822 O O . ILE B 1 78 ? 0.536 -7.461 -10.445 1 95.06 78 ILE B O 1
ATOM 1826 N N . ILE B 1 79 ? 2.453 -7.348 -9.305 1 93 79 ILE B N 1
ATOM 1827 C CA . ILE B 1 79 ? 1.979 -6.285 -8.422 1 93 79 ILE B CA 1
ATOM 1828 C C . ILE B 1 79 ? 1.69 -5.027 -9.234 1 93 79 ILE B C 1
ATOM 1830 O O . ILE B 1 79 ? 0.637 -4.406 -9.078 1 93 79 ILE B O 1
ATOM 1834 N N . ARG B 1 80 ? 2.598 -4.645 -10.109 1 92.62 80 ARG B N 1
ATOM 1835 C CA . ARG B 1 80 ? 2.408 -3.457 -10.938 1 92.62 80 ARG B CA 1
ATOM 1836 C C . ARG B 1 80 ? 1.17 -3.592 -11.812 1 92.62 80 ARG B C 1
ATOM 1838 O O . ARG B 1 80 ? 0.467 -2.609 -12.062 1 92.62 80 ARG B O 1
ATOM 1845 N N . LYS B 1 81 ? 0.932 -4.723 -12.219 1 93.12 81 LYS B N 1
ATOM 1846 C CA . LYS B 1 81 ? -0.157 -4.953 -13.164 1 93.12 81 LYS B CA 1
ATOM 1847 C C . LYS B 1 81 ? -1.51 -4.941 -12.453 1 93.12 81 LYS B C 1
ATOM 1849 O O . LYS B 1 81 ? -2.496 -4.441 -13 1 93.12 81 LYS B O 1
ATOM 1854 N N . TYR B 1 82 ? -1.568 -5.465 -11.266 1 90.81 82 TYR B N 1
ATOM 1855 C CA . TYR B 1 82 ? -2.885 -5.734 -10.695 1 90.81 82 TYR B CA 1
ATOM 1856 C C . TYR B 1 82 ? -3.18 -4.793 -9.531 1 90.81 82 TYR B C 1
ATOM 1858 O O . TYR B 1 82 ? -4.332 -4.66 -9.109 1 90.81 82 TYR B O 1
ATOM 1866 N N . GLU B 1 83 ? -2.176 -4.219 -8.945 1 86.25 83 GLU B N 1
ATOM 1867 C CA . GLU B 1 83 ? -2.42 -3.293 -7.844 1 86.25 83 GLU B CA 1
ATOM 1868 C C . GLU B 1 83 ? -2.6 -1.865 -8.352 1 86.25 83 GLU B C 1
ATOM 1870 O O . GLU B 1 83 ? -1.94 -1.454 -9.305 1 86.25 83 GLU B O 1
ATOM 1875 N N . ASN B 1 84 ? -3.586 -1.244 -7.855 1 76.38 84 ASN B N 1
ATOM 1876 C CA . ASN B 1 84 ? -3.688 0.189 -8.109 1 76.38 84 ASN B CA 1
ATOM 1877 C C . ASN B 1 84 ? -2.627 0.972 -7.34 1 76.38 84 ASN B C 1
ATOM 1879 O O . ASN B 1 84 ? -2.801 1.266 -6.156 1 76.38 84 ASN B O 1
ATOM 1883 N N . LEU B 1 85 ? -1.55 1.146 -8.023 1 70.06 85 LEU B N 1
ATOM 1884 C CA . LEU B 1 85 ? -0.403 1.773 -7.379 1 70.06 85 LEU B CA 1
ATOM 1885 C C . LEU B 1 85 ? -0.477 3.291 -7.496 1 70.06 85 LEU B C 1
ATOM 1887 O O . LEU B 1 85 ? 0.474 3.992 -7.145 1 70.06 85 LEU B O 1
ATOM 1891 N N . GLU B 1 86 ? -1.563 3.744 -8.164 1 62.16 86 GLU B N 1
ATOM 1892 C CA . GLU B 1 86 ? -1.663 5.195 -8.258 1 62.16 86 GLU B CA 1
ATOM 1893 C C . GLU B 1 86 ? -1.708 5.84 -6.875 1 62.16 86 GLU B C 1
ATOM 1895 O O . GLU B 1 86 ? -2.465 5.402 -6.008 1 62.16 86 GLU B O 1
ATOM 1900 N N . LEU B 1 87 ? -0.579 6.336 -6.566 1 56.06 87 LEU B N 1
ATOM 1901 C CA . LEU B 1 87 ? -0.429 7.066 -5.312 1 56.06 87 LEU B CA 1
ATOM 1902 C C . LEU B 1 87 ? -1.565 8.07 -5.129 1 56.06 87 LEU B C 1
ATOM 1904 O O . LEU B 1 87 ? -2.309 8.352 -6.074 1 56.06 87 LEU B O 1
ATOM 1908 N N . VAL B 1 88 ? -1.623 8.805 -4.02 1 49.31 88 VAL B N 1
ATOM 1909 C CA . VAL B 1 88 ? -2.568 9.773 -3.475 1 49.31 88 VAL B CA 1
ATOM 1910 C C . VAL B 1 88 ? -3.156 10.609 -4.605 1 49.31 88 VAL B C 1
ATOM 1912 O O . VAL B 1 88 ? -2.527 10.781 -5.652 1 49.31 88 VAL B O 1
ATOM 1915 N N . THR B 1 89 ? -4.508 10.664 -4.523 1 48.47 89 THR B N 1
ATOM 1916 C CA . THR B 1 89 ? -5.375 11.57 -5.266 1 48.47 89 THR B CA 1
ATOM 1917 C C . THR B 1 89 ? -4.602 12.797 -5.738 1 48.47 89 THR B C 1
ATOM 1919 O O . THR B 1 89 ? -5.113 13.594 -6.523 1 48.47 89 THR B O 1
ATOM 1922 N N . CYS B 1 90 ? -3.631 13.133 -4.98 1 47.44 90 CYS B N 1
ATOM 1923 C CA . CYS B 1 90 ? -3.039 14.359 -5.496 1 47.44 90 CYS B CA 1
ATOM 1924 C C . CYS B 1 90 ? -2.645 14.203 -6.957 1 47.44 90 CYS B C 1
ATOM 1926 O O . CYS B 1 90 ? -2.465 15.195 -7.668 1 47.44 90 CYS B O 1
ATOM 1928 N N . MET B 1 91 ? -2.428 12.938 -7.309 1 42.25 91 MET B N 1
ATOM 1929 C CA . MET B 1 91 ? -1.939 12.75 -8.672 1 42.25 91 MET B CA 1
ATOM 1930 C C . MET B 1 91 ? -3.1 12.664 -9.656 1 42.25 91 MET B C 1
ATOM 1932 O O . MET B 1 91 ? -2.887 12.5 -10.859 1 42.25 91 MET B O 1
ATOM 1936 N N . LYS B 1 92 ? -4.148 12.398 -9.125 1 43.34 92 LYS B N 1
ATOM 1937 C CA . LYS B 1 92 ? -5.117 12.359 -10.211 1 43.34 92 LYS B CA 1
ATOM 1938 C C . LYS B 1 92 ? -5.168 13.688 -10.961 1 43.34 92 LYS B C 1
ATOM 1940 O O . LYS B 1 92 ? -4.906 14.742 -10.375 1 43.34 92 LYS B O 1
ATOM 1945 N N . LYS B 1 93 ? -5.34 13.602 -12.102 1 42.75 93 LYS B N 1
ATOM 1946 C CA . LYS B 1 93 ? -5.422 14.703 -13.055 1 42.75 93 LYS B CA 1
ATOM 1947 C C . LYS B 1 93 ? -6.102 15.922 -12.43 1 42.75 93 LYS B C 1
ATOM 1949 O O . LYS B 1 93 ? -5.68 17.062 -12.656 1 42.75 93 LYS B O 1
ATOM 1954 N N . ASP B 1 94 ? -7.297 15.648 -12.133 1 40.75 94 ASP B N 1
ATOM 1955 C CA . ASP B 1 94 ? -8.117 16.781 -11.742 1 40.75 94 ASP B CA 1
ATOM 1956 C C . ASP B 1 94 ? -7.883 17.156 -10.281 1 40.75 94 ASP B C 1
ATOM 1958 O O . ASP B 1 94 ? -8.516 18.078 -9.766 1 40.75 94 ASP B O 1
ATOM 1962 N N . GLY B 1 95 ? -7.359 16.297 -9.586 1 42.5 95 GLY B N 1
ATOM 1963 C CA . GLY B 1 95 ? -7.234 16.656 -8.18 1 42.5 95 GLY B CA 1
ATOM 1964 C C . GLY B 1 95 ? -6.105 17.641 -7.914 1 42.5 95 GLY B C 1
ATOM 1965 O O . GLY B 1 95 ? -4.93 17.266 -7.988 1 42.5 95 GLY B O 1
ATOM 1966 N N . PHE B 1 96 ? -6.34 18.719 -8.297 1 41.78 96 PHE B N 1
ATOM 1967 C CA . PHE B 1 96 ? -5.512 19.875 -8.023 1 41.78 96 PHE B CA 1
ATOM 1968 C C . PHE B 1 96 ? -5.047 19.891 -6.574 1 41.78 96 PHE B C 1
ATOM 1970 O O . PHE B 1 96 ? -5.863 19.984 -5.656 1 41.78 96 PHE B O 1
ATOM 1977 N N . CYS B 1 97 ? -4.27 18.969 -6.148 1 48.97 97 CYS B N 1
ATOM 1978 C CA . CYS B 1 97 ? -3.613 19.406 -4.922 1 48.97 97 CYS B CA 1
ATOM 1979 C C . CYS B 1 97 ? -2.924 20.75 -5.121 1 48.97 97 CYS B C 1
ATOM 1981 O O . CYS B 1 97 ? -2.174 20.938 -6.086 1 48.97 97 CYS B O 1
ATOM 1983 N N . ALA B 1 98 ? -3.564 21.656 -4.691 1 47.47 98 ALA B N 1
ATOM 1984 C CA . ALA B 1 98 ? -2.994 23 -4.73 1 47.47 98 ALA B CA 1
ATOM 1985 C C . ALA B 1 98 ? -1.485 22.953 -4.512 1 47.47 98 ALA B C 1
ATOM 1987 O O . ALA B 1 98 ? -0.771 23.891 -4.898 1 47.47 98 ALA B O 1
ATOM 1988 N N . LEU B 1 99 ? -1.11 21.812 -3.881 1 50.94 99 LEU B N 1
ATOM 1989 C CA . LEU B 1 99 ? 0.323 21.703 -3.641 1 50.94 99 LEU B CA 1
ATOM 1990 C C . LEU B 1 99 ? 0.999 20.922 -4.766 1 50.94 99 LEU B C 1
ATOM 1992 O O . LEU B 1 99 ? 2.18 20.578 -4.668 1 50.94 99 LEU B O 1
ATOM 1996 N N . GLU B 1 100 ? 0.328 20.438 -5.75 1 52.16 100 GLU B N 1
ATOM 1997 C CA . GLU B 1 100 ? 0.693 19.422 -6.73 1 52.16 100 GLU B CA 1
ATOM 1998 C C . GLU B 1 100 ? 2.123 19.625 -7.23 1 52.16 100 GLU B C 1
ATOM 2000 O O . GLU B 1 100 ? 2.924 18.688 -7.223 1 52.16 100 GLU B O 1
ATOM 2005 N N . PRO B 1 101 ? 2.316 20.797 -7.914 1 47.44 101 PRO B N 1
ATOM 2006 C CA . PRO B 1 101 ? 3.664 20.766 -8.492 1 47.44 101 PRO B CA 1
ATOM 2007 C C . PRO B 1 101 ? 4.762 20.734 -7.426 1 47.44 101 PRO B C 1
ATOM 2009 O O . PRO B 1 101 ? 5.844 20.203 -7.668 1 47.44 101 PRO B O 1
ATOM 2012 N N . ALA B 1 102 ? 4.5 21.312 -6.281 1 53.06 102 ALA B N 1
ATOM 2013 C CA . ALA B 1 102 ? 5.566 21.5 -5.301 1 53.06 102 ALA B CA 1
ATOM 2014 C C . ALA B 1 10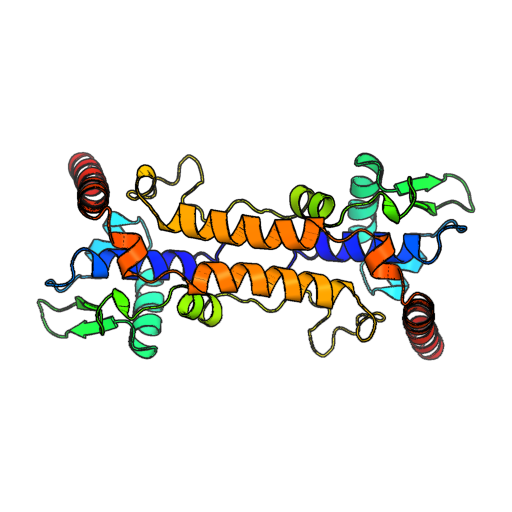2 ? 5.434 20.484 -4.156 1 53.06 102 ALA B C 1
ATOM 2016 O O . ALA B 1 102 ? 6.18 20.547 -3.178 1 53.06 102 ALA B O 1
ATOM 2017 N N . CYS B 1 103 ? 4.5 19.562 -4.32 1 67.31 103 CYS B N 1
ATOM 2018 C CA . CYS B 1 103 ? 4.289 18.734 -3.131 1 67.31 103 CYS B CA 1
ATOM 2019 C C . CYS B 1 103 ? 5.367 17.672 -3.008 1 67.31 103 CYS B C 1
ATOM 2021 O O . CYS B 1 103 ? 5.477 16.781 -3.861 1 67.31 103 CYS B O 1
ATOM 2023 N N . LYS B 1 104 ? 6.387 17.859 -2.168 1 82.62 104 LYS B N 1
ATOM 2024 C CA . LYS B 1 104 ? 7.441 16.891 -1.841 1 82.62 104 LYS B CA 1
ATOM 2025 C C . LYS B 1 104 ? 6.855 15.617 -1.255 1 82.62 104 LYS B C 1
ATOM 2027 O O . LYS B 1 104 ? 7.543 14.594 -1.174 1 82.62 104 LYS B O 1
ATOM 2032 N N . LEU B 1 105 ? 5.508 15.773 -0.947 1 84.88 105 LEU B N 1
ATOM 2033 C CA . LEU B 1 105 ? 4.859 14.57 -0.441 1 84.88 105 LEU B CA 1
ATOM 2034 C C . LEU B 1 105 ? 4.766 13.508 -1.527 1 84.88 105 LEU B C 1
ATOM 2036 O O . LEU B 1 105 ? 5.066 12.336 -1.283 1 84.88 105 LEU B O 1
ATOM 2040 N N . LYS B 1 106 ? 4.391 13.969 -2.723 1 83.88 106 LYS B N 1
ATOM 2041 C CA . LYS B 1 106 ? 4.277 13.047 -3.854 1 83.88 106 LYS B CA 1
ATOM 2042 C C . LYS B 1 106 ? 5.613 12.359 -4.137 1 83.88 106 LYS B C 1
ATOM 2044 O O . LYS B 1 106 ? 5.652 11.156 -4.395 1 83.88 106 LYS B O 1
ATOM 2049 N N . ARG B 1 107 ? 6.605 13.18 -4.117 1 86.38 107 ARG B N 1
ATOM 2050 C CA . ARG B 1 107 ? 7.938 12.648 -4.379 1 86.38 107 ARG B CA 1
ATOM 2051 C C . ARG B 1 107 ? 8.336 11.633 -3.32 1 86.38 107 ARG B C 1
ATOM 2053 O O . ARG B 1 107 ? 8.883 10.57 -3.645 1 86.38 107 ARG B O 1
ATOM 2060 N N . ALA B 1 108 ? 8.125 11.969 -2.053 1 89.81 108 ALA B N 1
ATOM 2061 C CA . ALA B 1 108 ? 8.453 11.062 -0.957 1 89.81 108 ALA B CA 1
ATOM 2062 C C . ALA B 1 108 ? 7.699 9.742 -1.093 1 89.81 108 ALA B C 1
ATOM 2064 O O . ALA B 1 108 ? 8.281 8.672 -0.926 1 89.81 108 ALA B O 1
ATOM 2065 N N . LEU B 1 109 ? 6.418 9.82 -1.441 1 89.44 109 LEU B N 1
ATOM 2066 C CA . LEU B 1 109 ? 5.598 8.617 -1.58 1 89.44 109 LEU B CA 1
ATOM 2067 C C . LEU B 1 109 ? 6.027 7.801 -2.793 1 89.44 109 LEU B C 1
ATOM 2069 O O . LEU B 1 109 ? 6.027 6.57 -2.748 1 89.44 109 LEU B O 1
ATOM 2073 N N . GLN B 1 110 ? 6.359 8.5 -3.891 1 90 110 GLN B N 1
ATOM 2074 C CA . GLN B 1 110 ? 6.84 7.805 -5.078 1 90 110 GLN B CA 1
ATOM 2075 C C . GLN B 1 110 ? 8.141 7.062 -4.793 1 90 110 GLN B C 1
ATOM 2077 O O . GLN B 1 110 ? 8.328 5.93 -5.234 1 90 110 GLN B O 1
ATOM 2082 N N . GLU B 1 111 ? 9.031 7.773 -4.082 1 93.19 111 GLU B N 1
ATOM 2083 C CA . GLU B 1 111 ? 10.289 7.129 -3.699 1 93.19 111 GLU B CA 1
ATOM 2084 C C . GLU B 1 111 ? 10.031 5.895 -2.838 1 93.19 111 GLU B C 1
ATOM 2086 O O . GLU B 1 111 ? 10.695 4.867 -3.006 1 93.19 111 GLU B O 1
ATOM 2091 N N . ALA B 1 112 ? 9.133 5.988 -1.898 1 93.06 112 ALA B N 1
ATOM 2092 C CA . ALA B 1 112 ? 8.766 4.859 -1.049 1 93.06 112 ALA B CA 1
ATOM 2093 C C . ALA B 1 112 ? 8.18 3.717 -1.876 1 93.06 112 ALA B C 1
ATOM 2095 O O . ALA B 1 112 ? 8.547 2.553 -1.68 1 93.06 112 ALA B O 1
ATOM 2096 N N . LEU B 1 113 ? 7.266 4.059 -2.822 1 91.5 113 LEU B N 1
ATOM 2097 C CA . LEU B 1 113 ? 6.668 3.057 -3.699 1 91.5 113 LEU B CA 1
ATOM 2098 C C . LEU B 1 113 ? 7.738 2.355 -4.531 1 91.5 113 LEU B C 1
ATOM 2100 O O . LEU B 1 113 ? 7.703 1.134 -4.691 1 91.5 113 LEU B O 1
ATOM 2104 N N . ASP B 1 114 ? 8.68 3.133 -5.062 1 94.19 114 ASP B N 1
ATOM 2105 C CA . ASP B 1 114 ? 9.766 2.564 -5.852 1 94.19 114 ASP B CA 1
ATOM 2106 C C . ASP B 1 114 ? 10.586 1.578 -5.023 1 94.19 114 ASP B C 1
ATOM 2108 O O . ASP B 1 114 ? 10.969 0.514 -5.512 1 94.19 114 ASP B O 1
ATOM 2112 N N . ALA B 1 115 ? 10.859 1.926 -3.781 1 95.5 115 ALA B N 1
ATOM 2113 C CA . ALA B 1 115 ? 11.586 1.024 -2.891 1 95.5 115 ALA B CA 1
ATOM 2114 C C . ALA B 1 115 ? 10.805 -0.265 -2.656 1 95.5 115 ALA B C 1
ATOM 2116 O O . ALA B 1 115 ? 11.383 -1.354 -2.643 1 95.5 115 ALA B O 1
ATOM 2117 N N . TYR B 1 116 ? 9.531 -0.178 -2.484 1 93.44 116 TYR B N 1
ATOM 2118 C CA . TYR B 1 116 ? 8.617 -1.31 -2.326 1 93.44 116 TYR B CA 1
ATOM 2119 C C . TYR B 1 116 ? 8.695 -2.238 -3.533 1 93.44 116 TYR B C 1
ATOM 2121 O O . TYR B 1 116 ? 8.938 -3.438 -3.387 1 93.44 116 TYR B O 1
ATOM 2129 N N . LEU B 1 117 ? 8.555 -1.69 -4.688 1 94.5 117 LEU B N 1
ATOM 2130 C CA . LEU B 1 117 ? 8.539 -2.467 -5.922 1 94.5 117 LEU B CA 1
ATOM 2131 C C . LEU B 1 117 ? 9.914 -3.045 -6.219 1 94.5 117 LEU B C 1
ATOM 2133 O O . LEU B 1 117 ? 10.031 -4.145 -6.762 1 94.5 117 LEU B O 1
ATOM 2137 N N . ASN B 1 118 ? 10.969 -2.281 -5.934 1 97.12 118 ASN B N 1
ATOM 2138 C CA . ASN B 1 118 ? 12.336 -2.758 -6.156 1 97.12 118 ASN B CA 1
ATOM 2139 C C . ASN B 1 118 ? 12.609 -4.039 -5.375 1 97.12 118 ASN B C 1
ATOM 2141 O O . ASN B 1 118 ? 13.305 -4.934 -5.867 1 97.12 118 ASN B O 1
ATOM 2145 N N . VAL B 1 119 ? 12.102 -4.137 -4.16 1 96.44 119 VAL B N 1
ATOM 2146 C CA . VAL B 1 119 ? 12.25 -5.355 -3.375 1 96.44 119 VAL B CA 1
ATOM 2147 C C . VAL B 1 119 ? 11.523 -6.504 -4.066 1 96.44 119 VAL B C 1
ATOM 2149 O O . VAL B 1 119 ? 12.086 -7.586 -4.254 1 96.44 119 VAL B O 1
ATOM 2152 N N . LEU B 1 120 ? 10.281 -6.254 -4.48 1 94.88 120 LEU B N 1
ATOM 2153 C CA . LEU B 1 120 ? 9.461 -7.301 -5.078 1 94.88 120 LEU B CA 1
ATOM 2154 C C . LEU B 1 120 ? 10.023 -7.723 -6.434 1 94.88 120 LEU B C 1
ATOM 2156 O O . LEU B 1 120 ? 9.828 -8.859 -6.863 1 94.88 120 LEU B O 1
ATOM 2160 N N . ASP B 1 121 ? 10.758 -6.816 -7.148 1 96.94 121 ASP B N 1
ATOM 2161 C CA . ASP B 1 121 ? 11.414 -7.117 -8.422 1 96.94 121 ASP B CA 1
ATOM 2162 C C . ASP B 1 121 ? 12.523 -8.148 -8.234 1 96.94 121 ASP B C 1
ATOM 2164 O O . ASP B 1 121 ? 13 -8.734 -9.211 1 96.94 121 ASP B O 1
ATOM 2168 N N . GLN B 1 122 ? 12.922 -8.367 -7.039 1 96.81 122 GLN B N 1
ATOM 2169 C CA . GLN B 1 122 ? 14 -9.312 -6.766 1 96.81 122 GLN B CA 1
ATOM 2170 C C . GLN B 1 122 ? 13.453 -10.719 -6.535 1 96.81 122 GLN B C 1
ATOM 2172 O O . GLN B 1 122 ? 14.219 -11.672 -6.344 1 96.81 122 GLN B O 1
ATOM 2177 N N . TYR B 1 123 ? 12.156 -10.852 -6.551 1 95.62 123 TYR B N 1
ATOM 2178 C CA . TYR B 1 123 ? 11.523 -12.141 -6.309 1 95.62 123 TYR B CA 1
ATOM 2179 C C . TYR B 1 123 ? 10.859 -12.672 -7.574 1 95.62 123 TYR B C 1
ATOM 2181 O O . TYR B 1 123 ? 10.234 -11.906 -8.32 1 95.62 123 TYR B O 1
ATOM 2189 N N . THR B 1 124 ? 11.07 -13.891 -7.828 1 96.19 124 THR B N 1
ATOM 2190 C CA . THR B 1 124 ? 10.305 -14.617 -8.836 1 96.19 124 THR B CA 1
ATOM 2191 C C . THR B 1 124 ? 9.328 -15.594 -8.172 1 96.19 124 THR B C 1
ATOM 2193 O O . THR B 1 124 ? 9.391 -15.805 -6.957 1 96.19 124 THR B O 1
ATOM 2196 N N . LEU B 1 125 ? 8.398 -16.109 -8.992 1 94.31 125 LEU B N 1
ATOM 2197 C CA . LEU B 1 125 ? 7.5 -17.125 -8.461 1 94.31 125 LEU B CA 1
ATOM 2198 C C . LEU B 1 125 ? 8.281 -18.312 -7.891 1 94.31 125 LEU B C 1
ATOM 2200 O O . LEU B 1 125 ? 7.898 -18.875 -6.871 1 94.31 125 LEU B O 1
ATOM 2204 N N . SER B 1 126 ? 9.391 -18.688 -8.516 1 93.19 126 SER B N 1
ATOM 2205 C CA . SER B 1 126 ? 10.227 -19.797 -8.047 1 93.19 126 SER B CA 1
ATOM 2206 C C . SER B 1 126 ? 10.758 -19.516 -6.641 1 93.19 126 SER B C 1
ATOM 2208 O O . SER B 1 126 ? 10.828 -20.422 -5.812 1 93.19 126 SER B O 1
ATOM 2210 N N . ASP B 1 127 ? 11.133 -18.297 -6.359 1 91.94 127 ASP B N 1
ATOM 2211 C CA . ASP B 1 127 ? 11.641 -17.906 -5.043 1 91.94 127 ASP B CA 1
ATOM 2212 C C . ASP B 1 127 ? 10.578 -18.125 -3.963 1 91.94 127 ASP B C 1
ATOM 2214 O O . ASP B 1 127 ? 10.914 -18.422 -2.812 1 91.94 127 ASP B O 1
ATOM 2218 N N . LEU B 1 128 ? 9.359 -17.984 -4.34 1 89.06 128 LEU B N 1
ATOM 2219 C CA . LEU B 1 128 ? 8.273 -18.141 -3.379 1 89.06 128 LEU B CA 1
ATOM 2220 C C . LEU B 1 128 ? 7.98 -19.609 -3.117 1 89.06 128 LEU B C 1
ATOM 2222 O O . LEU B 1 128 ? 7.359 -19.953 -2.107 1 89.06 128 LEU B O 1
ATOM 2226 N N . LEU B 1 129 ? 8.375 -20.484 -4.043 1 85.19 129 LEU B N 1
ATOM 2227 C CA . LEU B 1 129 ? 8.055 -21.906 -3.971 1 85.19 129 LEU B CA 1
ATOM 2228 C C . LEU B 1 129 ? 9.164 -22.688 -3.275 1 85.19 129 LEU B C 1
ATOM 2230 O O . LEU B 1 129 ? 8.984 -23.844 -2.906 1 85.19 129 LEU B O 1
ATOM 2234 N N . THR B 1 130 ? 10.461 -22.344 -3.209 1 72.06 130 THR B N 1
ATOM 2235 C CA . THR B 1 130 ? 11.664 -23.062 -2.814 1 72.06 130 THR B CA 1
ATOM 2236 C C . THR B 1 130 ? 11.438 -23.828 -1.513 1 72.06 130 THR B C 1
ATOM 2238 O O . THR B 1 130 ? 12.008 -24.906 -1.307 1 72.06 130 THR B O 1
ATOM 2241 N N . ASN B 1 131 ? 10.82 -23.375 -0.554 1 61.97 131 ASN B N 1
ATOM 2242 C CA . ASN B 1 131 ? 10.562 -24.375 0.484 1 61.97 131 ASN B CA 1
ATOM 2243 C C . ASN B 1 131 ? 9.305 -25.188 0.185 1 61.97 131 ASN B C 1
ATOM 2245 O O . ASN B 1 131 ? 8.375 -25.203 0.992 1 61.97 131 ASN B O 1
ATOM 2249 N N . GLN B 1 132 ? 9.414 -25.703 -1.105 1 56.06 132 GLN B N 1
ATOM 2250 C CA . GLN B 1 132 ? 8.305 -26.406 -1.739 1 56.06 132 GLN B CA 1
ATOM 2251 C C . GLN B 1 132 ? 7.746 -27.484 -0.829 1 56.06 132 GLN B C 1
ATOM 2253 O O . GLN B 1 132 ? 6.531 -27.641 -0.708 1 56.06 132 GLN B O 1
ATOM 2258 N N . ASP B 1 133 ? 8.734 -28.25 -0.287 1 53.84 133 ASP B N 1
ATOM 2259 C CA . ASP B 1 133 ? 8.281 -29.359 0.548 1 53.84 133 ASP B CA 1
ATOM 2260 C C . ASP B 1 133 ? 7.398 -28.859 1.69 1 53.84 133 ASP B C 1
ATOM 2262 O O . ASP B 1 133 ? 6.383 -29.484 2.008 1 53.84 133 ASP B O 1
ATOM 2266 N N . GLU B 1 134 ? 7.824 -27.844 2.184 1 55.56 134 GLU B N 1
ATOM 2267 C CA . GLU B 1 134 ? 7.062 -27.312 3.307 1 55.56 134 GLU B CA 1
ATOM 2268 C C . GLU B 1 134 ? 5.762 -26.672 2.832 1 55.56 134 GLU B C 1
ATOM 2270 O O . GLU B 1 134 ? 4.738 -26.766 3.512 1 55.56 134 GLU B O 1
ATOM 2275 N N . LEU B 1 135 ? 5.812 -26.297 1.595 1 56.78 135 LEU B N 1
ATOM 2276 C CA . LEU B 1 135 ? 4.648 -25.625 1.025 1 56.78 135 LEU B CA 1
ATOM 2277 C C . LEU B 1 135 ? 3.576 -26.641 0.645 1 56.78 135 LEU B C 1
ATOM 2279 O O . LEU B 1 135 ? 2.389 -26.422 0.896 1 56.78 135 LEU B O 1
ATOM 2283 N N . VAL B 1 136 ? 4.066 -27.734 0.069 1 56.53 136 VAL B N 1
ATOM 2284 C CA . VAL B 1 136 ? 3.16 -28.797 -0.367 1 56.53 136 VAL B CA 1
ATOM 2285 C C . VAL B 1 136 ? 2.443 -29.391 0.841 1 56.53 136 VAL B C 1
ATOM 2287 O O . VAL B 1 136 ? 1.232 -29.625 0.802 1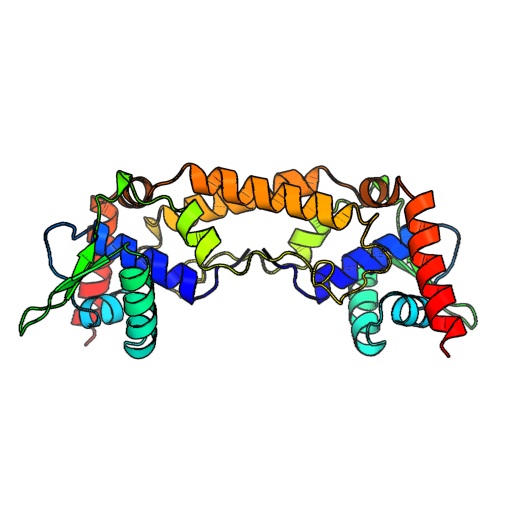 56.53 136 VAL B O 1
ATOM 2290 N N . GLU B 1 137 ? 3.256 -29.688 1.833 1 56.12 137 GLU B N 1
ATOM 2291 C CA . GLU B 1 137 ? 2.676 -30.281 3.033 1 56.12 137 GLU B CA 1
ATOM 2292 C C . GLU B 1 137 ? 1.643 -29.344 3.664 1 56.12 137 GLU B C 1
ATOM 2294 O O . GLU B 1 137 ? 0.601 -29.797 4.141 1 56.12 137 GLU B O 1
ATOM 2299 N N . ALA B 1 138 ? 1.942 -28.125 3.566 1 56.22 138 ALA B N 1
ATOM 2300 C CA . ALA B 1 138 ? 1.043 -27.156 4.18 1 56.22 138 ALA B CA 1
ATOM 2301 C C . ALA B 1 138 ? -0.26 -27.047 3.395 1 56.22 138 ALA B C 1
ATOM 2303 O O . ALA B 1 138 ? -1.34 -26.938 3.98 1 56.22 138 ALA 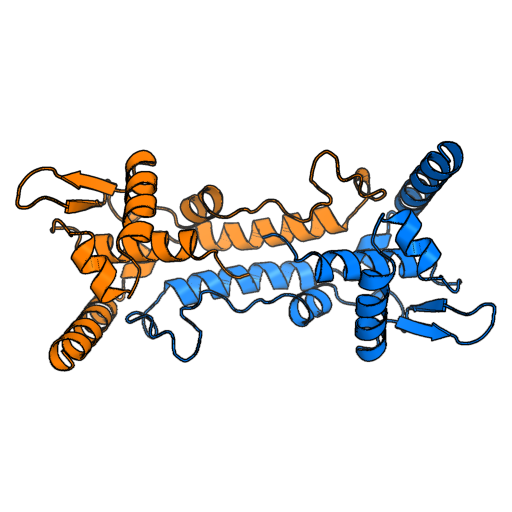B O 1
ATOM 2304 N N . LEU B 1 139 ? -0.073 -27.047 2.086 1 56.97 139 LEU B N 1
ATOM 2305 C CA . LEU B 1 139 ? -1.23 -26.984 1.202 1 56.97 139 LEU B CA 1
ATOM 2306 C C . LEU B 1 139 ? -2.076 -28.234 1.322 1 56.97 139 LEU B C 1
ATOM 2308 O O . LEU B 1 139 ? -3.307 -28.172 1.338 1 56.97 139 LEU B O 1
ATOM 2312 N N . PHE B 1 140 ? -1.324 -29.406 1.428 1 53.66 140 PHE B N 1
ATOM 2313 C CA . PHE B 1 140 ? -2.004 -30.688 1.47 1 53.66 140 PHE B CA 1
ATOM 2314 C C . PHE B 1 140 ? -2.549 -30.969 2.865 1 53.66 140 PHE B C 1
ATOM 2316 O O . PHE B 1 140 ? -3.559 -31.656 3.016 1 53.66 140 PHE B O 1
ATOM 2323 N N . SER B 1 141 ? -1.77 -30.547 3.756 1 47.06 141 SER B N 1
ATOM 2324 C CA . SER B 1 141 ? -2.258 -30.828 5.102 1 47.06 141 SER B CA 1
ATOM 2325 C C . SER B 1 141 ? -3.551 -30.062 5.387 1 47.06 141 SER B C 1
ATOM 2327 O O . SER B 1 141 ? -4.465 -30.609 6.016 1 47.06 141 SER B O 1
ATOM 2329 N N . ASP B 1 142 ? -3.607 -28.906 4.949 1 47.62 142 ASP B N 1
ATOM 2330 C CA . ASP B 1 142 ? -4.859 -28.188 5.164 1 47.62 142 ASP B CA 1
ATOM 2331 C C . ASP B 1 142 ? -5.973 -28.75 4.277 1 47.62 142 ASP B C 1
ATOM 2333 O O . ASP B 1 142 ? -7.145 -28.719 4.652 1 47.62 142 ASP B O 1
ATOM 2337 N N . TYR B 1 143 ? -5.613 -29.203 3.074 1 46.59 143 TYR B N 1
ATOM 2338 C CA . TYR B 1 143 ? -6.535 -29.906 2.199 1 46.59 143 TYR B CA 1
ATOM 2339 C C . TYR B 1 143 ? -7.066 -31.172 2.879 1 46.59 143 TYR B C 1
ATOM 2341 O O . TYR B 1 143 ? -8.25 -31.484 2.768 1 46.59 143 TYR B O 1
ATOM 2349 N N . LYS B 1 144 ? -6.191 -31.906 3.447 1 43.56 144 LYS B N 1
ATOM 2350 C CA . LYS B 1 144 ? -6.656 -33.125 4.141 1 43.56 144 LYS B CA 1
ATOM 2351 C C . LYS B 1 144 ? -7.484 -32.75 5.371 1 43.56 144 LYS B C 1
ATOM 2353 O O . LYS B 1 144 ? -8.461 -33.438 5.688 1 43.56 144 LYS B O 1
ATOM 2358 N N . MET B 1 145 ? -7.113 -31.766 6.039 1 38.88 145 MET B N 1
ATOM 2359 C CA . MET B 1 145 ? -7.891 -31.469 7.242 1 38.88 145 MET B CA 1
ATOM 2360 C C . MET B 1 145 ? -9.281 -30.969 6.883 1 38.88 145 MET B C 1
ATOM 2362 O O . MET B 1 145 ? -10.258 -31.266 7.578 1 38.88 145 MET B O 1
ATOM 2366 N N . LYS B 1 146 ? -9.305 -30.188 5.988 1 47.78 146 LYS B N 1
ATOM 2367 C CA . LYS B 1 146 ? -10.648 -29.781 5.598 1 47.78 146 LYS B CA 1
ATOM 2368 C C . LYS B 1 146 ? -11.391 -30.922 4.918 1 47.78 146 LYS B C 1
ATOM 2370 O O . LYS B 1 146 ? -12.625 -30.922 4.883 1 47.78 146 LYS B O 1
ATOM 2375 N N . ALA B 1 147 ? -10.836 -31.875 4.164 1 38.53 147 ALA B N 1
ATOM 2376 C CA . ALA B 1 147 ? -11.477 -33.062 3.635 1 38.53 147 ALA B CA 1
ATOM 2377 C C . ALA B 1 147 ? -11.969 -33.969 4.762 1 38.53 147 ALA B C 1
ATOM 2379 O O . ALA B 1 147 ? -12.969 -34.688 4.613 1 38.53 147 ALA B O 1
ATOM 2380 N N . ILE B 1 148 ? -11.266 -34.062 5.836 1 39.72 148 ILE B N 1
ATOM 2381 C CA . ILE B 1 148 ? -11.734 -34.906 6.93 1 39.72 148 ILE B CA 1
ATOM 2382 C C . ILE B 1 148 ? -12.922 -34.219 7.625 1 39.72 148 ILE B C 1
ATOM 2384 O O . ILE B 1 148 ? -13.703 -34.906 8.305 1 39.72 148 ILE B O 1
ATOM 2388 N N . GLN B 1 149 ? -12.812 -32.906 7.633 1 36.28 149 GLN B N 1
ATOM 2389 C CA . GLN B 1 149 ? -13.938 -32.344 8.367 1 36.28 149 GLN B CA 1
ATOM 2390 C C . GLN B 1 149 ? -15.211 -32.375 7.527 1 36.28 149 GLN B C 1
ATOM 2392 O O . GLN B 1 149 ? -16.297 -32.094 8.039 1 36.28 149 GLN B O 1
ATOM 2397 N N . HIS B 1 150 ? -15.086 -32.438 6.129 1 35.03 150 HIS B N 1
ATOM 2398 C CA . HIS B 1 150 ? -16.359 -32.781 5.5 1 35.03 150 HIS B CA 1
ATOM 2399 C C . HIS B 1 150 ? -16.391 -34.25 5.105 1 35.03 150 HIS B C 1
ATOM 2401 O O . HIS B 1 150 ? -15.406 -34.812 4.602 1 35.03 150 HIS B O 1
#

Secondary structure (DSSP, 8-state):
-PPPHHHHHHHHHHHHHHHTTTS-B-HHHHHHHHT--HHHHHHHHHHHHHTTSEEEE-STT-EEEESS-GGG-BHHHHHHHHS-----GGGSTT---TTTTT-HHHHHHHHHHHHHHHHHTT-BHHHHHSSHHHHHHHHHHHHHHHHHH-/-PPPHHHHHHHHHHHHHHHTTTS-B-HHHHHHHHT--HHHHHHHHHHHHHTTSEEEE-STT-EEEESS-GGG-BHHHHHHHHS-----GGGSTT---TTTTT-HHHHHHHHHHHHHHHHHTT-BHHHHHSSHHHHHHHHHHHHHHHHHH-